Protein AF-A0AAD4YM99-F1 (afdb_monomer_lite)

Secondary structure (DSSP, 8-state):
--------------HHHHHHHH----SSTT--TTTGGG-EEEEETTEEEEE-GGGGS-TT-GGGT-GGGTTSS---PPPPPPPPHHHHHHHHHH------TT---HHHHHHHHHTT-TTT-S--HHHHHHHHHTT--GGGSPB-SSSS-B-PPPTTSPPHHHHHHHHHHHHH----TTTS--GGGGEETTTTEES---

Organism: Prunus dulcis (NCBI:txid3755)

Structure (mmCIF, N/CA/C/O backbone):
data_AF-A0AAD4YM99-F1
#
_entry.id   AF-A0AAD4YM99-F1
#
loop_
_atom_site.group_PDB
_atom_site.id
_atom_site.type_symbol
_atom_site.label_atom_id
_atom_site.label_alt_id
_atom_site.label_comp_id
_atom_site.label_asym_id
_atom_site.label_entity_id
_atom_site.label_seq_id
_atom_site.pdbx_PDB_ins_code
_atom_site.Cartn_x
_atom_site.Cartn_y
_atom_site.Cartn_z
_atom_site.occupancy
_atom_site.B_iso_or_equiv
_atom_site.auth_seq_id
_atom_site.auth_comp_id
_atom_site.auth_asym_id
_atom_site.auth_atom_id
_atom_site.pdbx_PDB_model_num
ATOM 1 N N . MET A 1 1 ? -33.176 -6.877 9.706 1.00 38.84 1 MET A N 1
ATOM 2 C CA . MET A 1 1 ? -31.858 -7.547 9.756 1.00 38.84 1 MET A CA 1
ATOM 3 C C . MET A 1 1 ? -31.542 -8.011 8.343 1.00 38.84 1 MET A C 1
ATOM 5 O O . MET A 1 1 ? -32.361 -8.726 7.786 1.00 38.84 1 MET A O 1
ATOM 9 N N . PHE A 1 2 ? -30.460 -7.535 7.725 1.00 43.62 2 PHE A N 1
ATOM 10 C CA . PHE A 1 2 ? -30.063 -7.941 6.370 1.00 43.62 2 PHE A CA 1
ATOM 11 C C . PHE A 1 2 ? -28.627 -8.468 6.387 1.00 43.62 2 PHE A C 1
ATOM 13 O O . PHE A 1 2 ? -27.818 -8.059 7.218 1.00 43.62 2 PHE A O 1
ATOM 20 N N . THR A 1 3 ? -28.327 -9.400 5.487 1.00 42.22 3 THR A N 1
ATOM 21 C CA . THR A 1 3 ? -27.012 -10.036 5.377 1.00 42.22 3 THR A CA 1
ATOM 22 C C . THR A 1 3 ? -26.187 -9.303 4.328 1.00 42.22 3 THR A C 1
ATOM 24 O O . THR A 1 3 ? -26.470 -9.405 3.137 1.00 42.22 3 THR A O 1
ATOM 27 N N . LEU A 1 4 ? -25.158 -8.573 4.761 1.00 60.72 4 LEU A N 1
ATOM 28 C CA . LEU A 1 4 ? -24.172 -7.978 3.861 1.00 60.72 4 LEU A CA 1
ATOM 29 C C . LEU A 1 4 ? -23.071 -9.003 3.568 1.00 60.72 4 LEU A C 1
ATOM 31 O O . LEU A 1 4 ? -22.422 -9.503 4.485 1.00 60.72 4 LEU A O 1
ATOM 35 N N . ARG A 1 5 ? -22.846 -9.297 2.287 1.00 54.09 5 ARG A N 1
ATOM 36 C CA . ARG A 1 5 ? -21.674 -10.037 1.808 1.00 54.09 5 ARG A CA 1
ATOM 37 C C . ARG A 1 5 ? -20.846 -9.079 0.962 1.00 54.09 5 ARG A C 1
ATOM 39 O O . ARG A 1 5 ? -2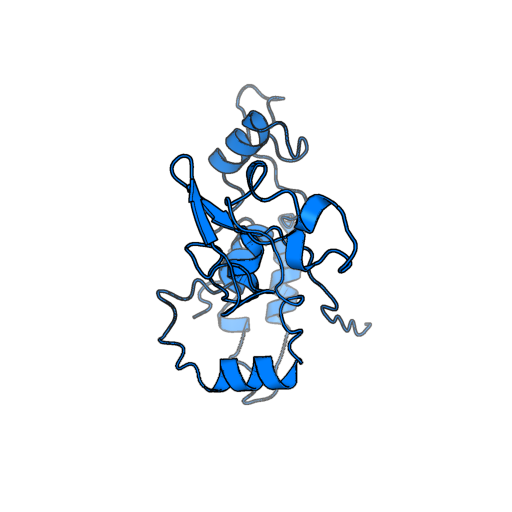1.375 -8.491 0.025 1.00 54.09 5 ARG A O 1
ATOM 46 N N . ALA A 1 6 ? -19.577 -8.905 1.309 1.00 62.91 6 ALA A N 1
ATOM 47 C CA . ALA A 1 6 ? -18.639 -8.076 0.563 1.00 62.91 6 ALA A CA 1
ATOM 48 C C . ALA A 1 6 ? -17.450 -8.932 0.120 1.00 62.91 6 ALA A C 1
ATOM 50 O O . ALA A 1 6 ? -16.965 -9.762 0.888 1.00 62.91 6 ALA A O 1
ATOM 51 N N . ALA A 1 7 ? -16.990 -8.713 -1.108 1.00 61.78 7 ALA A N 1
ATOM 52 C CA . ALA A 1 7 ? -15.787 -9.316 -1.664 1.00 61.78 7 ALA A CA 1
ATOM 53 C C . ALA A 1 7 ? -14.910 -8.209 -2.262 1.00 61.78 7 ALA A C 1
ATOM 55 O O . ALA A 1 7 ? -15.423 -7.259 -2.855 1.00 61.78 7 ALA A O 1
ATOM 56 N N . VAL A 1 8 ? -13.592 -8.320 -2.097 1.00 69.38 8 VAL A N 1
ATOM 57 C CA . VAL A 1 8 ? -12.628 -7.411 -2.728 1.00 69.38 8 VAL A CA 1
ATOM 58 C C . VAL A 1 8 ? -12.364 -7.921 -4.139 1.00 69.38 8 VAL A C 1
ATOM 60 O O . VAL A 1 8 ? -11.793 -8.993 -4.299 1.00 69.38 8 VAL A O 1
ATOM 63 N N . MET A 1 9 ? -12.795 -7.171 -5.155 1.00 62.88 9 MET A N 1
ATOM 64 C CA . MET A 1 9 ? -12.591 -7.555 -6.557 1.00 62.88 9 MET A CA 1
ATOM 65 C C . MET A 1 9 ? -11.247 -7.059 -7.108 1.00 62.88 9 MET A C 1
ATOM 67 O O . MET A 1 9 ? -10.547 -7.806 -7.780 1.00 62.88 9 MET A O 1
ATOM 71 N N . TRP A 1 10 ? -10.865 -5.812 -6.814 1.00 67.69 10 TRP A N 1
ATOM 72 C CA . TRP A 1 10 ? -9.574 -5.235 -7.202 1.00 67.69 10 TRP A CA 1
ATOM 73 C C . TRP A 1 10 ? -9.136 -4.149 -6.214 1.00 67.69 10 TRP A C 1
ATOM 75 O O . TRP A 1 10 ? -9.957 -3.549 -5.517 1.00 67.69 10 TRP A O 1
ATOM 85 N N . THR A 1 11 ? -7.832 -3.877 -6.162 1.00 72.31 11 THR A N 1
ATOM 86 C CA . THR A 1 11 ? -7.253 -2.771 -5.386 1.00 72.31 11 THR A CA 1
ATOM 87 C C . THR A 1 11 ? -6.424 -1.885 -6.314 1.00 72.31 11 THR A C 1
ATOM 89 O O . THR A 1 11 ? -5.664 -2.387 -7.138 1.00 72.31 11 THR A O 1
ATOM 92 N N . VAL A 1 12 ? -6.592 -0.564 -6.215 1.00 79.00 12 VAL A N 1
ATOM 93 C CA . VAL A 1 12 ? -5.759 0.407 -6.941 1.00 79.00 12 VAL A CA 1
ATOM 94 C C . VAL A 1 12 ? -4.682 0.878 -5.979 1.00 79.00 12 VAL A C 1
ATOM 96 O O . VAL A 1 12 ? -4.975 1.593 -5.022 1.00 79.00 12 VAL A O 1
ATOM 99 N N . ASN A 1 13 ? -3.448 0.449 -6.221 1.00 77.19 13 ASN A N 1
ATOM 100 C CA . ASN A 1 13 ? -2.303 0.762 -5.376 1.00 77.19 13 ASN A CA 1
ATOM 101 C C . ASN A 1 13 ? -1.261 1.515 -6.201 1.00 77.19 13 ASN A C 1
ATOM 103 O O . ASN A 1 13 ? -1.039 1.188 -7.367 1.00 77.19 13 ASN A O 1
ATOM 107 N N . ASP A 1 14 ? -0.593 2.491 -5.590 1.00 81.62 14 ASP A N 1
ATOM 108 C CA . ASP A 1 14 ? 0.664 2.980 -6.148 1.00 81.62 14 ASP A CA 1
ATOM 109 C C . ASP A 1 14 ? 1.765 1.910 -6.000 1.00 81.62 14 ASP A C 1
ATOM 111 O O . ASP A 1 14 ? 1.598 0.893 -5.316 1.00 81.62 14 ASP A O 1
ATOM 115 N N . PHE A 1 15 ? 2.914 2.124 -6.645 1.00 76.25 15 PHE A N 1
ATOM 116 C CA . PHE A 1 15 ? 3.991 1.132 -6.649 1.00 76.25 15 PHE A CA 1
ATOM 117 C C . PHE A 1 15 ? 4.575 0.874 -5.250 1.00 76.25 15 PHE A C 1
ATOM 119 O O . PHE A 1 15 ? 5.146 -0.180 -5.021 1.00 76.25 15 PHE A O 1
ATOM 126 N N . SER A 1 16 ? 4.429 1.785 -4.282 1.00 76.69 16 SER A N 1
ATOM 127 C CA . SER A 1 16 ? 4.914 1.548 -2.913 1.00 76.69 16 SER A CA 1
ATOM 128 C C . SER A 1 16 ? 3.905 0.756 -2.082 1.00 76.69 16 SER A C 1
ATOM 130 O O . SER A 1 16 ? 4.279 -0.206 -1.411 1.00 76.69 16 SER A O 1
ATOM 132 N N . ALA A 1 17 ? 2.624 1.112 -2.160 1.00 72.12 17 ALA A N 1
ATOM 133 C CA . ALA A 1 17 ? 1.522 0.399 -1.527 1.00 72.12 17 ALA A CA 1
ATOM 134 C C . ALA A 1 17 ? 1.396 -1.036 -2.061 1.00 72.12 17 ALA A C 1
ATOM 136 O O . ALA A 1 17 ? 1.099 -1.950 -1.291 1.00 72.12 17 ALA A O 1
ATOM 137 N N . TYR A 1 18 ? 1.714 -1.263 -3.342 1.00 75.06 18 TYR A N 1
ATOM 138 C CA . TYR A 1 18 ? 1.744 -2.601 -3.937 1.00 75.06 18 TYR A CA 1
ATOM 139 C C . TYR A 1 18 ? 2.655 -3.573 -3.173 1.00 75.06 18 TYR A C 1
ATOM 141 O O . TYR A 1 18 ? 2.293 -4.738 -3.014 1.00 75.06 18 TYR A O 1
ATOM 149 N N . ALA A 1 19 ? 3.788 -3.099 -2.637 1.00 77.38 19 ALA A N 1
ATOM 150 C CA . ALA A 1 19 ? 4.701 -3.933 -1.853 1.00 77.38 19 ALA A CA 1
ATOM 151 C C . ALA A 1 19 ? 4.040 -4.508 -0.603 1.00 77.38 19 ALA A C 1
ATOM 153 O O . ALA A 1 19 ? 4.263 -5.656 -0.232 1.00 77.38 19 ALA A O 1
ATOM 154 N N . MET A 1 20 ? 3.208 -3.695 0.049 1.00 70.06 20 MET A N 1
ATOM 155 C CA . MET A 1 20 ? 2.514 -4.097 1.265 1.00 70.06 20 MET A CA 1
ATOM 156 C C . MET A 1 20 ? 1.388 -5.090 0.992 1.00 70.06 20 MET A C 1
ATOM 158 O O . MET A 1 20 ? 1.108 -5.927 1.843 1.00 70.06 20 MET A O 1
ATOM 162 N N . VAL A 1 21 ? 0.728 -4.975 -0.163 1.00 71.38 21 VAL A N 1
ATOM 163 C CA . VAL A 1 21 ? -0.447 -5.791 -0.498 1.00 71.38 21 VAL A CA 1
ATOM 164 C C . VAL A 1 21 ? -0.046 -7.120 -1.135 1.00 71.38 21 VAL A C 1
ATOM 166 O O . VAL A 1 21 ? -0.644 -8.142 -0.822 1.00 71.38 21 VAL A O 1
ATOM 169 N N . SER A 1 22 ? 0.962 -7.122 -2.009 1.00 73.94 22 SER A N 1
ATOM 170 C CA . SER A 1 22 ? 1.404 -8.330 -2.722 1.00 73.94 22 SER A CA 1
ATOM 171 C C . SER A 1 22 ? 2.546 -9.075 -2.029 1.00 73.94 22 SER A C 1
ATOM 173 O O . SER A 1 22 ? 2.880 -10.183 -2.435 1.00 73.94 22 SER A O 1
ATOM 175 N N . GLY A 1 23 ? 3.200 -8.456 -1.039 1.00 73.19 23 GLY A N 1
ATOM 176 C CA . GLY A 1 23 ? 4.456 -8.964 -0.479 1.00 73.19 23 GLY A CA 1
ATOM 177 C C . GLY A 1 23 ? 5.638 -8.899 -1.456 1.00 73.19 23 GLY A C 1
ATOM 178 O O . GLY A 1 23 ? 6.725 -9.373 -1.134 1.00 73.19 23 GLY A O 1
ATOM 179 N N . TRP A 1 24 ? 5.454 -8.307 -2.641 1.00 79.81 24 TRP A N 1
ATOM 180 C CA . TRP A 1 24 ? 6.495 -8.157 -3.648 1.00 79.81 24 TRP A CA 1
ATOM 181 C C . TRP A 1 24 ? 7.444 -7.014 -3.279 1.00 79.81 24 TRP A C 1
ATOM 183 O O . TRP A 1 24 ? 7.005 -5.926 -2.903 1.00 79.81 24 TRP A O 1
ATOM 193 N N . SER A 1 25 ? 8.756 -7.213 -3.418 1.00 82.19 25 SER A N 1
ATOM 194 C CA . SER A 1 25 ? 9.697 -6.105 -3.231 1.00 82.19 25 SER A CA 1
ATOM 195 C C . SER A 1 25 ? 9.491 -5.072 -4.330 1.00 82.19 25 SER A C 1
ATOM 197 O O . SER A 1 25 ? 9.631 -5.378 -5.506 1.00 82.19 25 SER A O 1
ATOM 199 N N . THR A 1 26 ? 9.231 -3.820 -3.965 1.00 81.25 26 THR A N 1
ATOM 200 C CA . THR A 1 26 ? 9.124 -2.717 -4.938 1.00 81.25 26 THR A CA 1
ATOM 201 C C . THR A 1 26 ? 10.407 -1.891 -5.008 1.00 81.25 26 THR A C 1
ATOM 203 O O . THR A 1 26 ? 10.442 -0.785 -5.549 1.00 81.25 26 THR A O 1
ATOM 206 N N . LYS A 1 27 ? 11.493 -2.444 -4.456 1.00 82.88 27 LYS A N 1
ATOM 207 C CA . LYS A 1 27 ? 12.828 -1.850 -4.422 1.00 82.88 27 LYS A CA 1
ATOM 208 C C . LYS A 1 27 ? 13.873 -2.815 -4.974 1.00 82.88 27 LYS A C 1
ATOM 210 O O . LYS A 1 27 ? 13.737 -4.033 -4.865 1.00 82.88 27 LYS A O 1
ATOM 215 N N . GLY A 1 28 ? 14.958 -2.232 -5.477 1.00 87.81 28 GLY A N 1
ATOM 216 C CA . GLY A 1 28 ? 16.099 -2.963 -6.021 1.00 87.81 28 GLY A CA 1
ATOM 217 C C . GLY A 1 28 ? 15.904 -3.368 -7.479 1.00 87.81 28 GLY A C 1
ATOM 218 O O . GLY A 1 28 ? 14.925 -3.012 -8.121 1.00 87.81 28 GLY A O 1
ATOM 219 N N . TYR A 1 29 ? 16.862 -4.120 -8.007 1.00 89.44 29 TYR A N 1
ATOM 220 C CA . TYR A 1 29 ? 16.937 -4.452 -9.431 1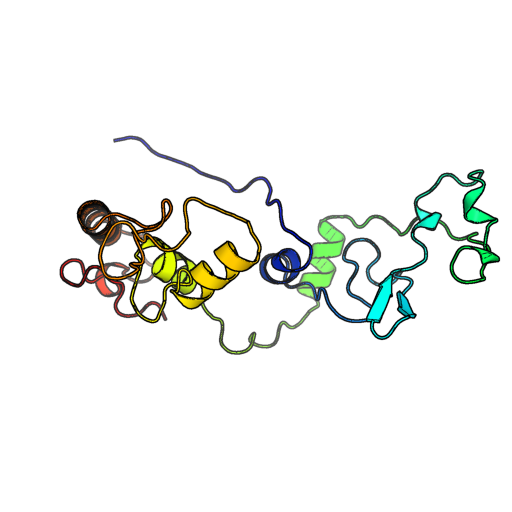.00 89.44 29 TYR A CA 1
ATOM 221 C C . TYR A 1 29 ? 15.812 -5.383 -9.920 1.00 89.44 29 TYR A C 1
ATOM 223 O O . TYR A 1 29 ? 15.526 -5.393 -11.113 1.00 89.44 29 TYR A O 1
ATOM 231 N N . MET A 1 30 ? 15.128 -6.083 -9.005 1.00 88.19 30 MET A N 1
ATOM 232 C CA . MET A 1 30 ? 14.083 -7.080 -9.294 1.00 88.19 30 MET A CA 1
ATOM 233 C C . MET A 1 30 ? 12.657 -6.627 -8.948 1.00 88.19 30 MET A C 1
ATOM 235 O O . MET A 1 30 ? 11.771 -7.444 -8.716 1.00 88.19 30 MET A O 1
ATOM 239 N N . ALA A 1 31 ? 12.409 -5.318 -8.876 1.00 87.19 31 ALA A N 1
ATOM 240 C CA . ALA A 1 31 ? 11.137 -4.830 -8.352 1.00 87.19 31 ALA A CA 1
ATOM 241 C C . ALA A 1 31 ? 9.940 -4.953 -9.301 1.00 87.19 31 ALA A C 1
ATOM 243 O O . ALA A 1 31 ? 8.807 -4.840 -8.844 1.00 87.19 31 ALA A O 1
ATOM 244 N N . CYS A 1 32 ? 10.147 -5.124 -10.609 1.00 84.50 32 CYS A N 1
ATOM 245 C CA . CYS A 1 32 ? 9.044 -5.145 -11.570 1.00 84.50 32 CYS A CA 1
ATOM 246 C C . CYS A 1 32 ? 8.222 -6.442 -11.424 1.00 84.50 32 CYS A C 1
ATOM 248 O O . CYS A 1 32 ? 8.733 -7.505 -11.773 1.00 84.50 32 CYS A O 1
ATOM 250 N N . PRO A 1 33 ? 6.951 -6.390 -10.980 1.00 78.38 33 PRO A N 1
ATOM 251 C CA . PRO A 1 33 ? 6.145 -7.597 -10.785 1.00 78.38 33 PRO A CA 1
ATOM 252 C C . PRO A 1 33 ? 5.662 -8.208 -12.105 1.00 78.38 33 PRO A C 1
ATOM 254 O O . PRO A 1 33 ? 5.273 -9.371 -12.134 1.00 78.38 33 PRO A O 1
ATOM 257 N N . VAL A 1 34 ? 5.683 -7.424 -13.188 1.00 81.88 34 VAL A N 1
ATOM 258 C CA . VAL A 1 34 ? 5.284 -7.870 -14.526 1.00 81.88 34 VAL A CA 1
ATOM 259 C C . VAL A 1 34 ? 6.441 -8.594 -15.210 1.00 81.88 34 VAL A C 1
ATOM 261 O O . VAL A 1 34 ? 6.270 -9.704 -15.696 1.00 81.88 34 VAL A O 1
ATOM 264 N N . CYS A 1 35 ? 7.631 -7.985 -15.220 1.00 85.00 35 CYS A N 1
ATOM 265 C CA . CYS A 1 35 ? 8.803 -8.577 -15.866 1.00 85.00 35 CYS A CA 1
ATOM 266 C C . CYS A 1 35 ? 9.460 -9.667 -15.008 1.00 85.00 35 CYS A C 1
ATOM 268 O O . CYS A 1 35 ? 10.067 -10.576 -15.562 1.00 85.00 35 CYS A O 1
ATOM 270 N N . LYS A 1 36 ? 9.349 -9.590 -13.675 1.00 83.38 36 LYS A N 1
ATOM 271 C CA . LYS A 1 36 ? 9.964 -10.525 -12.721 1.00 83.38 36 LYS A CA 1
ATOM 272 C C . LYS A 1 36 ? 11.456 -10.756 -13.006 1.00 83.38 36 LYS A C 1
ATOM 274 O O . LYS A 1 36 ? 12.228 -9.805 -12.989 1.00 83.38 36 LYS A O 1
ATOM 279 N N . GLU A 1 37 ? 11.848 -12.001 -13.268 1.00 84.44 37 GLU A N 1
ATOM 280 C CA . GLU A 1 37 ? 13.205 -12.431 -13.632 1.00 84.44 37 GLU A CA 1
ATOM 281 C C . GLU A 1 37 ? 13.706 -11.860 -14.966 1.00 84.44 37 GLU A C 1
ATOM 283 O O . GLU A 1 37 ? 14.909 -11.779 -15.184 1.00 84.44 37 GLU A O 1
ATOM 288 N N . ASP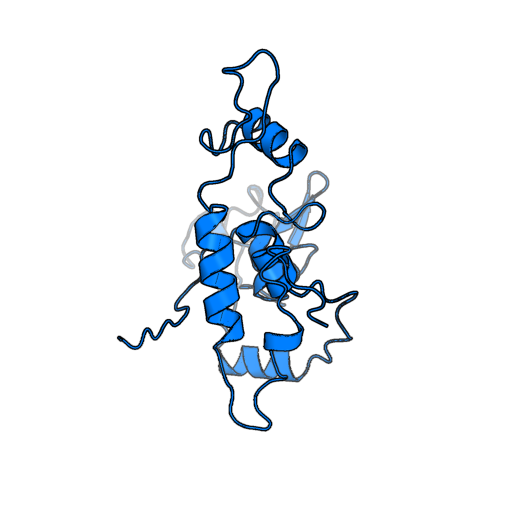 A 1 38 ? 12.796 -11.407 -15.827 1.00 86.88 38 ASP A N 1
ATOM 289 C CA . ASP A 1 38 ? 13.080 -10.833 -17.145 1.00 86.88 38 ASP A CA 1
ATOM 290 C C . ASP A 1 38 ? 13.136 -9.288 -17.110 1.00 86.88 38 ASP A C 1
ATOM 292 O O . ASP A 1 38 ? 13.027 -8.586 -18.122 1.00 86.88 38 ASP A O 1
ATOM 296 N N . VAL A 1 39 ? 13.247 -8.711 -15.910 1.00 88.56 39 VAL A N 1
ATOM 297 C CA . VAL A 1 39 ? 13.407 -7.269 -15.726 1.00 88.56 39 VAL A CA 1
ATOM 298 C C . VAL A 1 39 ? 14.760 -6.805 -16.261 1.00 88.56 39 VAL A C 1
ATOM 300 O O . VAL A 1 39 ? 15.804 -7.392 -16.002 1.00 88.56 39 VAL A O 1
ATOM 303 N N . THR A 1 40 ? 14.747 -5.698 -16.998 1.00 88.75 40 THR A N 1
ATOM 304 C CA . THR A 1 40 ? 15.968 -4.965 -17.336 1.00 88.75 40 THR A CA 1
ATOM 305 C C . THR A 1 40 ? 16.046 -3.768 -16.401 1.00 88.75 40 THR A C 1
ATOM 307 O O . THR A 1 40 ? 15.152 -2.924 -16.392 1.00 88.75 40 THR A O 1
ATOM 310 N N . SER A 1 41 ? 17.071 -3.706 -15.560 1.00 89.38 41 SER A N 1
ATOM 311 C CA . SER A 1 41 ? 17.272 -2.603 -14.622 1.00 89.38 41 SER A CA 1
ATOM 312 C C . SER A 1 41 ? 18.731 -2.168 -14.592 1.00 89.38 41 SER A C 1
ATOM 314 O O . SER A 1 41 ? 19.637 -2.952 -14.864 1.00 89.38 41 SER A O 1
ATOM 316 N N . GLY A 1 42 ? 18.955 -0.894 -14.289 1.00 88.69 42 GLY A N 1
ATOM 317 C CA . GLY A 1 42 ? 20.277 -0.277 -14.275 1.00 88.69 42 GLY A CA 1
ATOM 318 C C . GLY A 1 42 ? 20.362 0.840 -13.244 1.00 88.69 42 GLY A C 1
ATOM 319 O O . GLY A 1 42 ? 19.343 1.336 -12.759 1.00 88.69 42 GLY A O 1
ATOM 320 N N . TRP A 1 43 ? 21.581 1.237 -12.887 1.00 90.19 43 TRP A N 1
ATOM 321 C CA . TRP A 1 43 ? 21.815 2.344 -11.963 1.00 90.19 43 TRP A CA 1
ATOM 322 C C . TRP A 1 43 ? 22.039 3.648 -12.728 1.00 90.19 43 TRP A C 1
ATOM 324 O O . TRP A 1 43 ? 23.047 3.804 -13.414 1.00 90.19 43 TRP A O 1
ATOM 334 N N . HIS A 1 44 ? 21.126 4.606 -12.578 1.00 86.50 44 HIS A N 1
ATOM 335 C CA . HIS A 1 44 ? 21.188 5.902 -13.255 1.00 86.50 44 HIS A CA 1
ATOM 336 C C . HIS A 1 44 ? 20.822 7.028 -12.286 1.00 86.50 44 HIS A C 1
ATOM 338 O O . HIS A 1 44 ? 19.880 6.909 -11.506 1.00 86.50 44 HIS A O 1
ATOM 344 N N . ALA A 1 45 ? 21.576 8.132 -12.319 1.00 89.31 45 ALA A N 1
ATOM 345 C CA . ALA A 1 45 ? 21.336 9.323 -11.491 1.00 89.31 45 ALA A CA 1
ATOM 346 C C . ALA A 1 45 ? 21.109 9.023 -9.986 1.00 89.31 45 ALA A C 1
ATOM 348 O O . ALA A 1 45 ? 20.262 9.633 -9.331 1.00 89.31 45 ALA A O 1
ATOM 349 N N . GLY A 1 46 ? 21.852 8.056 -9.434 1.00 89.69 46 GLY A N 1
ATOM 350 C CA . GLY A 1 46 ? 21.764 7.677 -8.019 1.00 89.69 46 GLY A CA 1
ATOM 351 C C . GLY A 1 46 ? 20.542 6.827 -7.655 1.00 89.69 46 GLY A C 1
ATOM 352 O O . GLY A 1 46 ? 20.209 6.719 -6.474 1.00 89.69 46 GLY A O 1
ATOM 353 N N . LYS A 1 47 ? 19.845 6.256 -8.642 1.00 88.81 47 LYS A N 1
ATOM 354 C CA . LYS A 1 47 ? 18.659 5.419 -8.442 1.00 88.81 47 LYS A CA 1
ATOM 355 C C . LYS A 1 47 ? 18.705 4.185 -9.339 1.00 88.81 47 LYS A C 1
ATOM 357 O O . LYS A 1 47 ? 19.323 4.190 -10.398 1.00 88.81 47 LYS A O 1
ATOM 362 N N . VAL A 1 48 ? 18.005 3.135 -8.916 1.00 89.50 48 VAL A N 1
ATOM 363 C CA . VAL A 1 48 ? 17.692 2.002 -9.792 1.00 89.50 48 VAL A CA 1
ATOM 364 C C . VAL A 1 48 ? 16.564 2.425 -10.728 1.00 89.50 48 VAL A C 1
ATOM 366 O O . VAL A 1 48 ? 15.498 2.836 -10.267 1.00 89.50 48 VAL A O 1
ATOM 369 N N . CYS A 1 49 ? 16.806 2.311 -12.027 1.00 87.31 49 CYS A N 1
ATOM 370 C CA . CYS A 1 49 ? 15.838 2.556 -13.086 1.00 87.31 49 CYS A CA 1
ATOM 371 C C . CYS A 1 49 ? 15.511 1.238 -13.788 1.00 87.31 49 CYS A C 1
ATOM 373 O O . CYS A 1 49 ? 16.394 0.405 -13.988 1.00 87.31 49 CYS A O 1
ATOM 375 N N . TYR A 1 50 ? 14.250 1.059 -14.176 1.00 86.62 50 TYR A N 1
ATOM 376 C CA . TYR A 1 50 ? 13.810 -0.084 -14.975 1.00 86.62 50 TYR A CA 1
ATOM 377 C C . TYR A 1 50 ? 13.778 0.343 -16.437 1.00 86.62 50 TYR A C 1
ATOM 379 O O . TYR A 1 50 ? 13.068 1.278 -16.807 1.00 86.62 50 TYR A O 1
ATOM 387 N N . LEU A 1 51 ? 14.598 -0.320 -17.237 1.00 85.12 51 LEU A N 1
ATOM 388 C CA . LEU A 1 51 ? 14.805 -0.063 -18.655 1.00 85.12 51 LEU A CA 1
ATOM 389 C C . LEU A 1 51 ? 14.152 -1.188 -19.471 1.00 85.12 51 LEU A C 1
ATOM 391 O O . LEU A 1 51 ? 13.504 -2.079 -18.918 1.00 85.12 51 LEU A O 1
ATOM 395 N N . GLY A 1 52 ? 14.259 -1.138 -20.797 1.00 84.56 52 GLY A N 1
ATOM 396 C CA . GLY A 1 52 ? 13.682 -2.174 -21.662 1.00 84.56 52 GLY A CA 1
ATOM 397 C C . GLY A 1 52 ? 12.151 -2.142 -21.761 1.00 84.56 52 GLY A C 1
ATOM 398 O O . GLY A 1 52 ? 11.531 -3.127 -22.155 1.00 84.56 52 GLY A O 1
ATOM 399 N N . HIS A 1 53 ? 11.504 -1.016 -21.434 1.00 86.50 53 HIS A N 1
ATOM 400 C CA . HIS A 1 53 ? 10.058 -0.855 -21.650 1.00 86.50 53 HIS A CA 1
ATOM 401 C C . HIS A 1 53 ? 9.679 -0.924 -23.144 1.00 86.50 53 HIS A C 1
ATOM 403 O O . HIS A 1 53 ? 8.545 -1.262 -23.479 1.00 86.50 53 HIS A O 1
ATOM 409 N N . GLN A 1 54 ? 10.635 -0.682 -24.049 1.00 89.25 54 GLN A N 1
ATOM 410 C CA . GLN A 1 54 ? 10.451 -0.820 -25.497 1.00 89.25 54 GLN A CA 1
ATOM 411 C C . GLN A 1 54 ? 10.025 -2.239 -25.903 1.00 89.25 54 GLN A C 1
ATOM 413 O O . GLN A 1 54 ? 9.362 -2.412 -26.923 1.00 89.25 54 GLN A O 1
ATOM 418 N N . ARG A 1 55 ? 10.306 -3.256 -25.076 1.00 89.19 55 ARG A N 1
ATOM 419 C CA . ARG A 1 55 ? 9.864 -4.643 -25.300 1.00 89.19 55 ARG A CA 1
ATOM 420 C C . ARG A 1 55 ? 8.347 -4.798 -25.389 1.00 89.19 55 ARG A C 1
ATOM 422 O O . ARG A 1 55 ? 7.869 -5.788 -25.937 1.00 89.19 55 ARG A O 1
ATOM 429 N N . TRP A 1 56 ? 7.587 -3.845 -24.853 1.00 88.25 56 TRP A N 1
ATOM 430 C CA . TRP A 1 56 ? 6.125 -3.856 -24.894 1.00 88.25 56 TRP A CA 1
ATOM 431 C C . TRP A 1 56 ? 5.545 -3.301 -26.199 1.00 88.25 56 TRP A C 1
ATOM 433 O O . TRP A 1 56 ? 4.370 -3.558 -26.481 1.00 88.25 56 TRP A O 1
ATOM 443 N N . LEU A 1 57 ? 6.354 -2.588 -26.989 1.00 90.31 57 LEU A N 1
ATOM 444 C CA . LEU A 1 57 ? 5.965 -1.985 -28.264 1.00 90.31 57 LEU A CA 1
ATOM 445 C C . LEU A 1 57 ? 5.874 -3.042 -29.381 1.00 90.31 57 LEU A C 1
ATOM 447 O O . LEU A 1 57 ? 6.521 -4.088 -29.271 1.00 90.31 57 LEU A O 1
ATOM 451 N N . PRO A 1 58 ? 5.122 -2.790 -30.468 1.00 90.31 58 PRO A N 1
ATOM 452 C CA . PRO A 1 58 ? 5.167 -3.608 -31.682 1.00 90.31 58 PRO A CA 1
ATOM 453 C C . PRO A 1 58 ? 6.591 -3.789 -32.222 1.00 90.31 58 PRO A C 1
ATOM 455 O O . PRO A 1 58 ? 7.483 -2.999 -31.913 1.00 90.31 58 PRO A O 1
ATOM 458 N N . TRP A 1 59 ? 6.814 -4.843 -33.007 1.00 88.69 59 TRP A N 1
ATOM 459 C CA . TRP A 1 59 ? 8.146 -5.188 -33.516 1.00 88.69 59 TRP A CA 1
ATOM 460 C C . TRP A 1 59 ? 8.713 -4.139 -34.480 1.00 88.69 59 TRP A C 1
ATOM 462 O O . TRP A 1 59 ? 9.903 -3.854 -34.459 1.00 88.69 59 TRP A O 1
ATOM 472 N N . ASP A 1 60 ? 7.845 -3.540 -35.284 1.00 89.69 60 ASP A N 1
ATOM 473 C CA . ASP A 1 60 ? 8.129 -2.507 -36.279 1.00 89.69 60 ASP A CA 1
ATOM 474 C C . ASP A 1 60 ? 8.143 -1.082 -35.698 1.00 89.69 60 ASP A C 1
ATOM 476 O O . ASP A 1 60 ? 8.251 -0.102 -36.434 1.00 89.69 60 ASP A O 1
ATOM 480 N N . HIS A 1 61 ? 8.037 -0.940 -34.375 1.00 92.44 61 HIS A N 1
ATOM 481 C CA . HIS A 1 61 ? 7.990 0.367 -33.740 1.00 92.44 61 HIS A CA 1
ATOM 482 C C . HIS A 1 61 ? 9.368 1.045 -33.749 1.00 92.44 61 HIS A C 1
ATOM 484 O O . HIS A 1 61 ? 10.314 0.538 -33.149 1.00 92.44 61 HIS A O 1
ATOM 490 N N . GLU A 1 62 ? 9.456 2.251 -34.323 1.00 91.44 62 GLU A N 1
ATOM 491 C CA . GLU A 1 62 ? 10.703 3.019 -34.514 1.00 91.44 62 GLU A CA 1
ATOM 492 C C . GLU A 1 62 ? 11.564 3.113 -33.243 1.00 91.44 62 GLU A C 1
ATOM 494 O O . GLU A 1 62 ? 12.782 2.976 -33.284 1.00 91.44 62 GLU A O 1
ATOM 499 N N . TRP A 1 63 ? 10.934 3.297 -32.079 1.00 90.31 63 TRP A N 1
ATOM 500 C CA 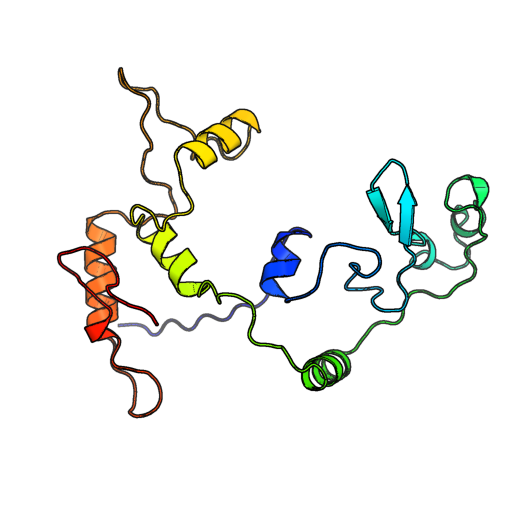. TRP A 1 63 ? 11.650 3.414 -30.804 1.00 90.31 63 TRP A CA 1
ATOM 501 C C . TRP A 1 63 ? 12.450 2.173 -30.402 1.00 90.31 63 TRP A C 1
ATOM 503 O O . TRP A 1 63 ? 13.334 2.316 -29.564 1.00 90.31 63 TRP A O 1
ATOM 513 N N . ARG A 1 64 ? 12.192 0.985 -30.967 1.00 89.50 64 ARG A N 1
ATOM 514 C CA . ARG A 1 64 ? 13.029 -0.206 -30.726 1.00 89.50 64 ARG A CA 1
ATOM 515 C C . ARG A 1 64 ? 14.432 -0.076 -31.329 1.00 89.50 64 ARG A C 1
ATOM 517 O O . ARG A 1 64 ? 15.368 -0.680 -30.812 1.00 89.50 64 ARG A O 1
ATOM 524 N N . GLU A 1 65 ? 14.582 0.744 -32.368 1.00 87.31 65 GLU A N 1
ATOM 525 C CA . GLU A 1 65 ? 15.854 0.989 -33.064 1.00 87.31 65 GLU A CA 1
ATOM 526 C C . GLU A 1 65 ? 16.616 2.205 -32.507 1.00 87.31 65 GLU A C 1
ATOM 528 O O . GLU A 1 65 ? 17.771 2.428 -32.857 1.00 87.31 65 GLU A O 1
ATOM 533 N N . LYS A 1 66 ? 16.003 2.988 -31.609 1.00 87.44 66 LYS A N 1
ATOM 534 C CA . LYS A 1 66 ? 16.586 4.210 -31.025 1.00 87.44 66 LYS A CA 1
ATOM 535 C C . LYS A 1 66 ? 17.506 3.938 -29.831 1.00 87.44 66 LYS A C 1
ATOM 537 O O . LYS A 1 66 ? 17.410 4.609 -28.810 1.00 87.44 66 LYS A O 1
ATOM 542 N N . ASP A 1 67 ? 18.402 2.969 -29.947 1.00 82.12 67 ASP A N 1
ATOM 543 C CA . ASP A 1 67 ? 19.340 2.538 -28.896 1.00 82.12 67 ASP A CA 1
ATOM 544 C C . ASP A 1 67 ? 20.006 3.702 -28.123 1.00 82.12 67 ASP A C 1
ATOM 546 O O . ASP A 1 67 ? 19.978 3.736 -26.890 1.00 82.12 67 ASP A O 1
ATOM 550 N N . LYS A 1 68 ? 20.520 4.707 -28.841 1.00 85.94 68 LYS A N 1
ATOM 551 C CA . LYS A 1 68 ? 21.211 5.887 -28.290 1.00 85.94 68 LYS A CA 1
ATOM 552 C C . LYS A 1 68 ? 20.337 6.786 -27.414 1.00 85.94 68 LYS A C 1
ATOM 554 O O . LYS A 1 68 ? 20.879 7.501 -26.576 1.00 85.94 68 LYS A O 1
ATOM 559 N N . GLU A 1 69 ? 19.021 6.791 -27.621 1.00 85.31 69 GLU A N 1
ATOM 560 C CA . GLU A 1 69 ? 18.077 7.573 -26.807 1.00 85.31 69 GLU A CA 1
ATOM 561 C C . GLU A 1 69 ? 17.691 6.844 -25.507 1.00 85.31 69 GLU A C 1
ATOM 563 O O . GLU A 1 69 ? 17.115 7.456 -24.606 1.00 85.31 69 GLU A O 1
ATOM 568 N N . PHE A 1 70 ? 18.019 5.552 -25.393 1.00 84.56 70 PHE A N 1
ATOM 569 C CA . PHE A 1 70 ? 17.661 4.707 -24.257 1.00 84.56 70 PHE A CA 1
ATOM 570 C C . PHE A 1 70 ? 18.906 4.115 -23.581 1.00 84.56 70 PHE A C 1
ATOM 572 O O . PHE A 1 70 ? 19.718 4.855 -23.027 1.00 84.56 70 PHE A O 1
ATOM 579 N N . ASP A 1 71 ? 19.038 2.789 -23.546 1.00 79.50 71 ASP A N 1
ATOM 580 C CA . ASP A 1 71 ? 20.077 2.084 -22.786 1.00 79.50 71 ASP A CA 1
ATOM 581 C C . ASP A 1 71 ? 21.307 1.700 -23.626 1.00 79.50 71 ASP A C 1
ATOM 583 O O . ASP A 1 71 ? 22.186 0.981 -23.148 1.00 79.50 71 ASP A O 1
ATOM 587 N N . GLY A 1 72 ? 21.390 2.204 -24.861 1.00 82.81 72 GLY A N 1
ATOM 588 C CA . GLY A 1 72 ? 22.491 1.946 -25.783 1.00 82.81 72 GLY A CA 1
ATOM 589 C C . GLY A 1 72 ? 22.410 0.599 -26.500 1.00 82.81 72 GLY A C 1
ATOM 590 O O . GLY A 1 72 ? 23.344 0.270 -27.227 1.00 82.81 72 GLY A O 1
ATOM 591 N N . ASN A 1 73 ? 21.328 -0.169 -26.326 1.00 82.44 73 ASN A N 1
ATOM 592 C CA . ASN A 1 73 ? 21.119 -1.432 -27.029 1.00 82.44 73 ASN A CA 1
ATOM 593 C C . ASN A 1 73 ? 19.884 -1.368 -27.936 1.00 82.44 73 ASN A C 1
ATOM 595 O O . ASN A 1 73 ? 18.830 -0.863 -27.556 1.00 82.44 73 ASN A O 1
ATOM 599 N N . THR A 1 74 ? 19.988 -1.933 -29.140 1.00 83.12 74 THR A N 1
ATOM 600 C CA . THR A 1 74 ? 18.823 -2.141 -30.011 1.00 83.12 74 THR A CA 1
ATOM 601 C C . THR A 1 74 ? 17.896 -3.193 -29.396 1.00 83.12 74 THR A C 1
ATOM 603 O O . THR A 1 74 ? 18.320 -4.322 -29.123 1.00 83.12 74 THR A O 1
ATOM 606 N N . GLU A 1 75 ? 16.615 -2.866 -29.209 1.00 87.56 75 GLU A N 1
ATOM 607 C CA . GLU A 1 75 ? 15.677 -3.738 -28.494 1.00 87.56 75 GLU A CA 1
ATOM 608 C C . GLU A 1 75 ? 15.010 -4.767 -29.419 1.00 87.56 75 GLU A C 1
ATOM 610 O O . GLU A 1 75 ? 13.913 -4.569 -29.954 1.00 87.56 75 GLU A O 1
ATOM 615 N N . ARG A 1 76 ? 15.673 -5.918 -29.562 1.00 88.06 76 ARG A N 1
ATOM 616 C CA . ARG A 1 76 ? 15.201 -7.065 -30.360 1.00 88.06 76 ARG A CA 1
ATOM 617 C C . ARG A 1 76 ? 14.561 -8.177 -29.532 1.00 88.06 76 ARG A C 1
ATOM 619 O O . ARG A 1 76 ? 14.240 -9.235 -30.069 1.00 88.06 76 ARG A O 1
ATOM 626 N N . ARG A 1 77 ? 14.389 -8.003 -28.221 1.00 89.38 77 ARG A N 1
ATOM 627 C CA . ARG A 1 77 ? 13.770 -9.040 -27.389 1.00 89.38 77 ARG A CA 1
ATOM 628 C C . ARG A 1 77 ? 12.253 -9.006 -27.532 1.00 89.38 77 ARG A C 1
ATOM 630 O O . ARG A 1 77 ? 11.633 -7.971 -27.810 1.00 89.38 77 ARG A O 1
ATOM 637 N N . LEU A 1 78 ? 11.650 -10.168 -27.303 1.00 88.38 78 LEU A N 1
ATOM 638 C CA . LEU A 1 78 ? 10.203 -10.307 -27.196 1.00 88.38 78 LEU A CA 1
ATOM 639 C C . LEU A 1 78 ? 9.687 -9.579 -25.951 1.00 88.38 78 LEU A C 1
ATOM 641 O O . LEU A 1 78 ? 10.435 -9.317 -25.001 1.00 88.38 78 LEU A O 1
ATOM 645 N N . ARG A 1 79 ? 8.386 -9.281 -25.952 1.00 88.81 79 ARG A N 1
ATOM 646 C CA . ARG A 1 79 ? 7.672 -8.831 -24.755 1.00 88.81 79 ARG A CA 1
ATOM 647 C C . ARG A 1 79 ? 7.934 -9.814 -23.600 1.00 88.81 79 ARG A C 1
ATOM 649 O O . ARG A 1 79 ? 7.960 -11.018 -23.863 1.00 88.81 79 ARG A O 1
ATOM 656 N N . PRO A 1 80 ? 8.134 -9.331 -22.357 1.00 87.31 80 PRO A N 1
ATOM 657 C CA . PRO A 1 80 ? 8.219 -10.206 -21.194 1.00 87.31 80 PRO A CA 1
ATOM 658 C C . PRO A 1 80 ? 7.043 -11.178 -21.153 1.00 87.31 80 PRO A C 1
ATOM 660 O O . PRO A 1 80 ? 5.911 -10.813 -21.479 1.00 87.31 80 PRO A O 1
ATOM 663 N N . ARG A 1 81 ? 7.321 -12.421 -20.769 1.00 85.94 81 ARG A N 1
ATOM 664 C CA . ARG A 1 81 ? 6.308 -13.471 -20.689 1.00 85.94 81 ARG A CA 1
ATOM 665 C C . ARG A 1 81 ? 5.203 -13.082 -19.701 1.00 85.94 81 ARG A C 1
ATOM 667 O O . ARG A 1 81 ? 5.486 -12.688 -18.572 1.00 85.94 81 ARG A O 1
ATOM 674 N N . GLU A 1 82 ? 3.951 -13.261 -20.112 1.00 85.31 82 GLU A N 1
ATOM 675 C CA . GLU A 1 82 ? 2.804 -13.174 -19.209 1.00 85.31 82 GLU A CA 1
ATOM 676 C C . GLU A 1 82 ? 2.695 -14.456 -18.376 1.00 85.31 82 GLU A C 1
ATOM 678 O O . GLU A 1 82 ? 2.823 -15.567 -18.895 1.00 85.31 82 GLU A O 1
ATOM 683 N N . TRP A 1 83 ? 2.483 -14.291 -17.072 1.00 82.56 83 TRP A N 1
ATOM 684 C CA . TRP A 1 83 ? 2.392 -15.390 -16.115 1.00 82.56 83 TRP A CA 1
ATOM 685 C C . TRP A 1 83 ? 0.933 -15.709 -15.821 1.00 82.56 83 TRP A C 1
ATOM 687 O O . TRP A 1 83 ? 0.143 -14.800 -15.553 1.00 82.56 83 TRP A O 1
ATOM 697 N N . SER A 1 84 ? 0.585 -16.993 -15.817 1.00 87.81 84 SER A N 1
ATOM 698 C CA . SER A 1 84 ? -0.733 -17.419 -15.348 1.00 87.81 84 SER A CA 1
ATOM 699 C C . SER A 1 84 ? -0.837 -17.327 -13.821 1.00 87.81 84 SER A C 1
ATOM 701 O O . SER A 1 84 ? 0.166 -17.356 -13.103 1.00 87.81 84 SER A O 1
ATOM 703 N N . GLY A 1 85 ? -2.069 -17.231 -13.310 1.00 80.19 85 GLY A N 1
ATOM 704 C CA . GLY A 1 85 ? -2.321 -17.240 -11.866 1.00 80.19 85 GLY A CA 1
ATOM 705 C C . GLY A 1 85 ? -1.787 -18.503 -11.183 1.00 80.19 85 GLY A C 1
ATOM 706 O O . GLY A 1 85 ? -1.211 -18.407 -10.101 1.00 80.19 85 GLY A O 1
ATOM 707 N N . ASP A 1 86 ? -1.901 -19.655 -11.847 1.00 86.94 86 ASP A N 1
ATOM 708 C CA . ASP A 1 86 ? -1.451 -20.949 -11.325 1.00 86.94 86 ASP A CA 1
ATOM 709 C C . ASP A 1 86 ? 0.075 -21.014 -11.191 1.00 86.94 86 ASP A C 1
ATOM 711 O O . ASP A 1 86 ? 0.591 -21.455 -10.167 1.00 86.94 86 ASP A O 1
ATOM 715 N N . GLU A 1 87 ? 0.816 -20.494 -12.173 1.00 86.81 87 GLU A N 1
ATOM 716 C CA . GLU A 1 87 ? 2.284 -20.441 -12.112 1.00 86.81 87 GLU A CA 1
ATOM 717 C C . GLU A 1 87 ? 2.784 -19.480 -11.033 1.00 86.81 87 GLU A C 1
ATOM 719 O O . GLU A 1 87 ? 3.773 -19.753 -10.351 1.00 86.81 87 GLU A O 1
ATOM 724 N N . ILE A 1 88 ? 2.097 -18.346 -10.854 1.00 82.81 88 ILE A N 1
ATOM 725 C CA . ILE A 1 88 ? 2.395 -17.414 -9.760 1.00 82.81 88 ILE A CA 1
ATOM 726 C C . ILE A 1 88 ? 2.164 -18.108 -8.416 1.00 82.81 88 ILE A C 1
ATOM 728 O O . ILE A 1 88 ? 3.000 -17.994 -7.519 1.00 82.81 88 ILE A O 1
ATOM 732 N N . LEU A 1 89 ? 1.054 -18.834 -8.279 1.00 81.25 89 LEU A N 1
ATOM 733 C CA . LEU A 1 89 ? 0.725 -19.566 -7.063 1.00 81.25 89 LEU A CA 1
ATOM 734 C C . LEU A 1 89 ? 1.751 -20.667 -6.771 1.00 81.25 89 LEU A C 1
ATOM 736 O O . LEU A 1 89 ? 2.184 -20.810 -5.630 1.00 81.25 89 LEU A O 1
ATOM 740 N N . GLU A 1 90 ? 2.196 -21.400 -7.791 1.00 88.00 90 GLU A N 1
ATOM 741 C CA . GLU A 1 90 ? 3.241 -22.412 -7.644 1.00 88.00 90 GLU A CA 1
ATOM 742 C C . GLU A 1 90 ? 4.567 -21.798 -7.173 1.00 88.00 90 GLU A C 1
ATOM 744 O O . GLU A 1 90 ? 5.195 -22.328 -6.255 1.00 88.00 90 GLU A O 1
ATOM 749 N N . GLN A 1 91 ? 4.974 -20.657 -7.741 1.00 82.62 91 GLN A N 1
ATOM 750 C CA . GLN A 1 91 ? 6.154 -19.928 -7.267 1.00 82.62 91 GLN A CA 1
ATOM 751 C C . GLN A 1 91 ? 6.015 -19.523 -5.797 1.00 82.62 91 GLN A C 1
ATOM 753 O O . GLN A 1 91 ? 6.939 -19.750 -5.020 1.00 82.62 91 GLN A O 1
ATOM 758 N N . LEU A 1 92 ? 4.868 -18.959 -5.407 1.00 78.19 92 LEU A N 1
ATOM 759 C CA . LEU A 1 92 ? 4.611 -18.546 -4.024 1.00 78.19 92 LEU A CA 1
ATOM 760 C C . LEU A 1 92 ? 4.656 -19.734 -3.057 1.00 78.19 92 LEU A C 1
ATOM 762 O O . LEU A 1 92 ? 5.236 -19.612 -1.985 1.00 78.19 92 LEU A O 1
ATOM 766 N N . ASN A 1 93 ? 4.116 -20.890 -3.449 1.00 81.81 93 ASN A N 1
ATOM 767 C CA . ASN A 1 93 ? 4.125 -22.102 -2.626 1.00 81.81 93 ASN A CA 1
ATOM 768 C C . ASN A 1 93 ? 5.529 -22.695 -2.425 1.00 81.81 93 ASN A C 1
ATOM 770 O O . ASN A 1 93 ? 5.742 -23.450 -1.480 1.00 81.81 93 ASN A O 1
ATOM 774 N N . ARG A 1 94 ? 6.486 -22.375 -3.306 1.00 83.44 94 ARG A N 1
ATOM 775 C CA . ARG A 1 94 ? 7.895 -22.786 -3.176 1.00 83.44 94 ARG A CA 1
ATOM 776 C C . ARG A 1 94 ? 8.709 -21.852 -2.281 1.00 83.44 94 ARG A C 1
ATOM 778 O O . ARG A 1 94 ? 9.833 -22.199 -1.921 1.00 83.44 94 ARG A O 1
ATOM 785 N N . LEU A 1 95 ? 8.186 -20.669 -1.959 1.00 77.44 95 LEU A N 1
ATOM 786 C CA . LEU A 1 95 ? 8.860 -19.725 -1.079 1.00 77.44 95 LEU A CA 1
ATOM 787 C C . LEU A 1 95 ? 8.567 -20.087 0.374 1.00 77.44 95 LEU A C 1
ATOM 789 O O . LEU A 1 95 ? 7.420 -20.070 0.815 1.00 77.44 95 LEU A O 1
ATOM 793 N N . ASP A 1 96 ? 9.625 -20.357 1.133 1.00 72.62 96 ASP A N 1
ATOM 794 C CA . ASP A 1 96 ? 9.525 -20.402 2.584 1.00 72.62 96 ASP A CA 1
ATOM 795 C C . ASP A 1 96 ? 9.530 -18.961 3.097 1.00 72.62 96 ASP A C 1
ATOM 797 O O . ASP A 1 96 ? 10.571 -18.297 3.200 1.00 72.62 96 ASP A O 1
ATOM 801 N N . PHE A 1 97 ? 8.334 -18.423 3.324 1.00 66.00 97 PHE A N 1
ATOM 802 C CA . PHE A 1 97 ? 8.191 -17.120 3.946 1.00 66.00 97 PHE A CA 1
ATOM 803 C C . PHE A 1 97 ? 8.647 -17.241 5.399 1.00 66.00 97 PHE A C 1
ATOM 805 O O . PHE A 1 97 ? 7.862 -17.588 6.283 1.00 66.00 97 PHE A O 1
ATOM 812 N N . ALA A 1 98 ? 9.919 -16.916 5.655 1.00 59.56 98 ALA A N 1
ATOM 813 C CA . ALA A 1 98 ? 10.409 -16.689 7.009 1.00 59.56 98 ALA A CA 1
ATOM 814 C C . ALA A 1 98 ? 9.413 -15.779 7.751 1.00 59.56 98 ALA A C 1
ATOM 816 O O . ALA A 1 98 ? 8.836 -14.887 7.117 1.00 59.56 98 ALA A O 1
ATOM 817 N N . PRO A 1 99 ? 9.196 -15.965 9.068 1.00 59.47 99 PRO A N 1
ATOM 818 C CA . PRO A 1 99 ? 8.229 -15.171 9.810 1.00 59.47 99 PRO A CA 1
ATOM 819 C C . PRO A 1 99 ? 8.533 -13.694 9.579 1.00 59.47 99 PRO A C 1
ATOM 821 O O . PRO A 1 99 ? 9.561 -13.180 10.028 1.00 59.47 99 PRO A O 1
ATOM 824 N N . PHE A 1 100 ? 7.659 -13.036 8.812 1.00 56.03 100 PHE A N 1
ATOM 825 C CA . PHE A 1 100 ? 7.800 -11.633 8.461 1.00 56.03 100 PHE A CA 1
ATOM 826 C C . PHE A 1 100 ? 8.074 -10.861 9.754 1.00 56.03 100 PHE A C 1
ATOM 828 O O . PHE A 1 100 ? 7.307 -10.966 10.716 1.00 56.03 100 PHE A O 1
ATOM 835 N N . GLY A 1 101 ? 9.201 -10.142 9.811 1.00 59.06 101 GLY A N 1
ATOM 836 C CA . GLY A 1 101 ? 9.622 -9.444 11.026 1.00 59.06 101 GLY A CA 1
ATOM 837 C C . GLY A 1 101 ? 8.470 -8.619 11.600 1.00 59.06 101 GLY A C 1
ATOM 838 O O . GLY A 1 101 ? 7.782 -7.964 10.827 1.00 59.06 101 GLY A O 1
ATOM 839 N N . LYS A 1 102 ? 8.242 -8.697 12.927 1.00 51.28 102 LYS A N 1
ATOM 840 C CA . LYS A 1 102 ? 7.060 -8.176 13.656 1.00 51.28 102 LYS A CA 1
ATOM 841 C C . LYS A 1 102 ? 5.885 -7.906 12.715 1.00 51.28 102 LYS A C 1
ATOM 843 O O . LYS A 1 102 ? 5.699 -6.755 12.314 1.00 51.28 102 LYS A O 1
ATOM 848 N N . THR A 1 103 ? 5.110 -8.937 12.386 1.00 51.28 103 THR A N 1
ATOM 849 C CA . THR A 1 103 ? 3.792 -8.803 11.758 1.00 51.28 103 THR A CA 1
ATOM 850 C C . THR A 1 103 ? 3.014 -7.699 12.473 1.00 51.28 103 THR A C 1
ATOM 852 O O . THR A 1 103 ? 2.393 -7.889 13.517 1.00 51.28 103 THR A O 1
ATOM 855 N N . LYS A 1 104 ? 3.071 -6.474 11.941 1.00 56.19 104 LYS A N 1
ATOM 856 C CA . LYS A 1 104 ? 2.161 -5.418 12.359 1.00 56.19 104 LYS A CA 1
ATOM 857 C C . LYS A 1 104 ? 0.853 -5.827 11.738 1.00 56.19 104 LYS A C 1
ATOM 859 O O . LYS A 1 104 ? 0.622 -5.545 10.568 1.00 56.19 104 LYS A O 1
ATOM 864 N N . ASN A 1 105 ? 0.068 -6.567 12.514 1.00 70.44 105 ASN A N 1
ATOM 865 C CA . ASN A 1 105 ? -1.236 -7.052 12.119 1.00 70.44 105 ASN A CA 1
ATOM 866 C C . ASN A 1 105 ? -1.975 -5.906 11.403 1.00 70.44 105 ASN A C 1
ATOM 868 O O . ASN A 1 105 ? -2.225 -4.847 11.994 1.00 70.44 105 ASN A O 1
ATOM 872 N N . VAL A 1 106 ? -2.212 -6.076 10.097 1.00 72.31 106 VAL A N 1
ATOM 873 C CA . VAL A 1 106 ? -2.811 -5.045 9.236 1.00 72.31 106 VAL A CA 1
ATOM 874 C C . VAL A 1 106 ? -4.150 -4.616 9.827 1.00 72.31 106 VAL A C 1
ATOM 876 O O . VAL A 1 106 ? -4.451 -3.422 9.870 1.00 72.31 106 VAL A O 1
ATOM 879 N N . PHE A 1 107 ? -4.879 -5.571 10.411 1.00 75.31 107 PHE A N 1
ATOM 880 C CA . PHE A 1 107 ? -6.091 -5.327 11.178 1.00 75.31 107 PHE A CA 1
ATOM 881 C C . PHE A 1 107 ? -5.859 -4.341 12.330 1.00 75.31 107 PHE A C 1
ATOM 883 O O . PHE A 1 107 ? -6.572 -3.349 12.426 1.00 75.31 107 PHE A O 1
ATOM 890 N N . ASN A 1 108 ? -4.817 -4.526 13.148 1.00 76.56 108 ASN A N 1
ATOM 891 C CA . ASN A 1 108 ? -4.506 -3.623 14.266 1.00 76.56 108 ASN A CA 1
ATOM 892 C C . ASN A 1 108 ? -4.194 -2.198 13.799 1.00 76.56 108 ASN A C 1
ATOM 894 O O . ASN A 1 108 ? -4.570 -1.230 14.464 1.00 76.56 108 ASN A O 1
ATOM 898 N N . THR A 1 109 ? -3.528 -2.058 12.652 1.00 81.94 109 THR A N 1
ATOM 899 C CA . THR A 1 109 ? -3.238 -0.741 12.065 1.00 81.94 109 THR A CA 1
ATOM 900 C C . THR A 1 109 ? -4.510 -0.071 11.546 1.00 81.94 109 THR A C 1
ATOM 902 O O . THR A 1 109 ? -4.731 1.118 11.798 1.00 81.94 109 THR A O 1
ATOM 905 N N . LEU A 1 110 ? -5.362 -0.832 10.855 1.00 82.81 110 LEU A N 1
ATOM 906 C CA . LEU A 1 110 ? -6.622 -0.345 10.303 1.00 82.81 110 LEU A CA 1
ATOM 907 C C . LEU A 1 110 ? -7.589 0.059 11.422 1.00 82.81 110 LEU A C 1
ATOM 909 O O . LEU A 1 110 ? -8.052 1.196 11.457 1.00 82.81 110 LEU A O 1
ATOM 913 N N . VAL A 1 111 ? -7.812 -0.834 12.386 1.00 83.62 111 VAL A N 1
ATOM 914 C CA . VAL A 1 111 ? -8.660 -0.598 13.559 1.00 83.62 111 VAL A CA 1
ATOM 915 C C . VAL A 1 111 ? -8.134 0.574 14.382 1.00 83.62 111 VAL A C 1
ATOM 917 O O . VAL A 1 111 ? -8.914 1.442 14.758 1.00 83.62 111 VAL A O 1
ATOM 920 N N . GLY A 1 112 ? -6.819 0.665 14.608 1.00 85.88 112 GLY A N 1
ATOM 921 C CA . GLY A 1 112 ? -6.215 1.796 15.317 1.00 85.88 112 GLY A CA 1
ATOM 922 C C . GLY A 1 112 ? -6.453 3.144 14.634 1.00 85.88 112 GLY A C 1
ATOM 923 O O . GLY A 1 112 ? -6.603 4.153 15.317 1.00 85.88 112 GLY A O 1
ATOM 924 N N . THR A 1 113 ? -6.530 3.162 13.302 1.00 87.12 113 THR A N 1
ATOM 925 C CA . THR A 1 113 ? -6.764 4.378 12.509 1.00 87.12 113 THR A CA 1
ATOM 926 C C . THR A 1 113 ? -8.252 4.738 12.431 1.00 87.12 113 THR A C 1
ATOM 928 O O . THR A 1 113 ? -8.621 5.892 12.652 1.00 87.12 113 THR A O 1
ATOM 931 N N . ILE A 1 114 ? -9.127 3.756 12.192 1.00 87.44 114 ILE A N 1
ATOM 932 C CA . ILE A 1 114 ? -10.586 3.957 12.128 1.00 87.44 114 ILE A CA 1
ATOM 933 C C . ILE A 1 114 ? -11.142 4.343 13.502 1.00 87.44 114 ILE A C 1
ATOM 935 O O . ILE A 1 114 ? -11.952 5.260 13.615 1.00 87.44 114 ILE A O 1
ATOM 939 N N . LEU A 1 115 ? -10.682 3.687 14.568 1.00 87.94 115 LEU A N 1
ATOM 940 C CA . LEU A 1 115 ? -11.081 4.020 15.935 1.00 87.94 115 LEU A CA 1
ATOM 941 C C . LEU A 1 115 ? -10.296 5.196 16.518 1.00 87.94 115 LEU A C 1
ATOM 943 O O . LEU A 1 115 ? -10.544 5.551 17.667 1.00 87.94 115 LEU A O 1
ATOM 947 N N . ASP A 1 116 ? -9.383 5.808 15.760 1.00 88.88 116 ASP A N 1
ATOM 948 C CA . ASP A 1 116 ? -8.571 6.952 16.188 1.00 88.88 116 ASP A CA 1
ATOM 949 C C . ASP A 1 116 ? -7.948 6.743 17.583 1.00 88.88 116 ASP A C 1
ATOM 951 O O . ASP A 1 116 ? -8.137 7.533 18.507 1.00 88.88 116 ASP A O 1
ATOM 955 N N . ILE A 1 117 ? -7.279 5.600 17.759 1.00 86.75 117 ILE A N 1
ATOM 956 C CA . ILE A 1 117 ? -6.668 5.212 19.033 1.00 86.75 117 ILE A CA 1
ATOM 957 C C . ILE A 1 117 ? -5.312 5.903 19.148 1.00 86.75 117 ILE A C 1
ATOM 959 O O . ILE A 1 117 ? -4.431 5.715 18.300 1.00 86.75 117 ILE A O 1
ATOM 963 N N . GLU A 1 118 ? -5.123 6.661 20.224 1.00 83.44 118 GLU A N 1
ATOM 964 C CA . GLU A 1 118 ? -3.865 7.342 20.514 1.00 83.44 118 GLU A CA 1
ATOM 965 C C . GLU A 1 118 ? -2.680 6.358 20.510 1.00 83.44 118 GLU A C 1
ATOM 967 O O . GLU A 1 118 ? -2.758 5.239 21.022 1.00 83.44 118 GLU A O 1
ATOM 972 N N . GLY A 1 119 ? -1.591 6.740 19.839 1.00 84.06 119 GLY A N 1
ATOM 973 C CA . GLY A 1 119 ? -0.400 5.900 19.663 1.00 84.06 119 GLY A CA 1
ATOM 974 C C . GLY A 1 119 ? -0.529 4.765 18.634 1.00 84.06 119 GLY A C 1
ATOM 975 O O . GLY A 1 119 ? 0.492 4.198 18.241 1.00 84.06 119 GLY A O 1
ATOM 976 N N . LYS A 1 120 ? -1.738 4.444 18.149 1.00 84.31 120 LYS A N 1
ATOM 977 C CA . LYS A 1 120 ? -1.965 3.415 17.110 1.00 84.31 120 LYS A CA 1
ATOM 978 C C . LYS A 1 120 ? -2.448 3.989 15.774 1.00 84.31 120 LYS A C 1
ATOM 980 O O . LYS A 1 120 ? -2.163 3.394 14.734 1.00 84.31 120 LYS A O 1
ATOM 985 N N . THR A 1 121 ? -3.148 5.122 15.786 1.00 87.06 121 THR A N 1
ATOM 986 C CA . THR A 1 121 ? -3.640 5.792 14.573 1.00 87.06 121 THR A CA 1
ATOM 987 C C . THR A 1 121 ? -2.502 6.252 13.657 1.00 87.06 121 THR A C 1
ATOM 989 O O . THR A 1 121 ? -1.443 6.692 14.115 1.00 87.06 121 THR A O 1
ATOM 992 N N . LYS A 1 122 ? -2.711 6.148 12.340 1.00 87.69 122 LYS A N 1
ATOM 993 C CA . LYS A 1 122 ? -1.812 6.726 11.326 1.00 87.69 122 LYS A CA 1
ATOM 994 C C . LYS A 1 122 ? -2.144 8.173 10.974 1.00 87.69 122 LYS A C 1
ATOM 996 O O . LYS A 1 122 ? -1.291 8.858 10.412 1.00 87.69 122 LYS A O 1
ATOM 1001 N N . ASP A 1 123 ? -3.319 8.658 11.365 1.00 89.88 123 ASP A N 1
ATOM 1002 C CA . ASP A 1 123 ? -3.684 10.070 11.257 1.00 89.88 123 ASP A CA 1
ATOM 1003 C C . ASP A 1 123 ? -3.077 10.868 12.420 1.00 89.88 123 ASP A C 1
ATOM 1005 O O . ASP A 1 123 ? -3.708 11.129 13.443 1.00 89.88 123 ASP A O 1
ATOM 1009 N N . THR A 1 124 ? -1.798 11.208 12.280 1.00 91.75 124 THR A N 1
ATOM 1010 C CA . THR A 1 124 ? -1.037 11.965 13.283 1.00 91.75 124 THR A CA 1
ATOM 1011 C C . THR A 1 124 ? -0.946 13.446 12.916 1.00 91.75 124 THR A C 1
ATOM 1013 O O . THR A 1 124 ? -1.078 13.813 11.751 1.00 91.75 124 THR A O 1
ATOM 1016 N N . ILE A 1 125 ? -0.632 14.309 13.890 1.00 91.44 125 ILE A N 1
ATOM 1017 C CA . ILE A 1 125 ? -0.386 15.744 13.636 1.00 91.44 125 ILE A CA 1
ATOM 1018 C C . ILE A 1 125 ? 0.696 15.931 12.561 1.00 91.44 125 ILE A C 1
ATOM 1020 O O . ILE A 1 125 ? 0.518 16.722 11.643 1.00 91.44 125 ILE A O 1
ATOM 1024 N N . LYS A 1 126 ? 1.790 15.159 12.635 1.00 92.06 126 LYS A N 1
ATOM 1025 C CA . LYS A 1 126 ? 2.865 15.198 11.631 1.00 92.06 126 LYS A CA 1
ATOM 1026 C C . LYS A 1 126 ? 2.348 14.834 10.241 1.00 92.06 126 LYS A C 1
ATOM 1028 O O . LYS A 1 126 ? 2.582 15.585 9.306 1.00 92.06 126 LYS A O 1
ATOM 1033 N N . ALA A 1 127 ? 1.570 13.754 10.138 1.00 90.62 127 ALA A N 1
ATOM 1034 C CA . ALA A 1 127 ? 0.968 13.348 8.872 1.00 90.62 127 ALA A CA 1
ATOM 1035 C C . ALA A 1 127 ? 0.076 14.453 8.278 1.00 90.62 127 ALA A C 1
ATOM 1037 O O . ALA A 1 127 ? 0.103 14.670 7.072 1.00 90.62 127 ALA A O 1
ATOM 1038 N N . ARG A 1 128 ? -0.664 15.205 9.104 1.00 93.81 128 ARG A N 1
ATOM 1039 C CA . ARG A 1 128 ? -1.472 16.338 8.619 1.00 93.81 128 ARG A CA 1
ATOM 1040 C C . ARG A 1 128 ? -0.650 17.515 8.128 1.00 93.81 128 ARG A C 1
ATOM 1042 O O . ARG A 1 128 ? -0.991 18.087 7.098 1.00 93.81 128 ARG A O 1
ATOM 1049 N N . LEU A 1 129 ? 0.429 17.848 8.832 1.00 92.00 129 LEU A N 1
ATOM 1050 C CA . LEU A 1 129 ? 1.365 18.883 8.394 1.00 92.00 129 LEU A CA 1
ATOM 1051 C C . LEU A 1 129 ? 2.052 18.490 7.079 1.00 92.00 129 LEU A C 1
ATOM 1053 O O . LEU A 1 129 ? 2.229 19.338 6.208 1.00 92.00 129 LEU A O 1
ATOM 1057 N N . ASP A 1 130 ? 2.384 17.208 6.902 1.00 92.88 130 ASP A N 1
ATOM 1058 C CA . ASP A 1 130 ? 2.940 16.695 5.648 1.00 92.88 130 ASP A CA 1
ATOM 1059 C C . ASP A 1 130 ? 1.919 16.786 4.501 1.00 92.88 130 ASP A C 1
ATOM 1061 O O . ASP A 1 130 ? 2.262 17.268 3.422 1.00 92.88 130 ASP A O 1
ATOM 1065 N N . LEU A 1 131 ? 0.652 16.408 4.728 1.00 92.38 131 LEU A N 1
ATOM 1066 C CA . LEU A 1 131 ? -0.424 16.557 3.733 1.00 92.38 131 LEU A CA 1
ATOM 1067 C C . LEU A 1 131 ? -0.629 18.022 3.314 1.00 92.38 131 LEU A C 1
ATOM 1069 O O . LEU A 1 131 ? -0.811 18.302 2.127 1.00 92.38 131 LEU A O 1
ATOM 1073 N N . GLU A 1 132 ? -0.573 18.947 4.275 1.00 93.38 132 GLU A N 1
ATOM 1074 C CA . GLU A 1 132 ? -0.660 20.390 4.036 1.00 93.38 132 GLU A CA 1
ATOM 1075 C C . GLU A 1 132 ? 0.536 20.892 3.222 1.00 93.38 132 GLU A C 1
ATOM 1077 O O . GLU A 1 132 ? 0.354 21.525 2.181 1.00 93.38 132 GLU A O 1
ATOM 1082 N N . ARG A 1 133 ? 1.759 20.520 3.618 1.00 93.62 133 ARG A N 1
ATOM 1083 C CA . ARG A 1 133 ? 2.995 20.861 2.897 1.00 93.62 133 ARG A CA 1
ATOM 1084 C C . ARG A 1 133 ? 3.002 20.330 1.464 1.00 93.62 133 ARG A C 1
ATOM 1086 O O . ARG A 1 133 ? 3.526 20.987 0.569 1.00 93.62 133 ARG A O 1
ATOM 1093 N N . MET A 1 134 ? 2.446 19.141 1.251 1.00 91.69 134 MET A N 1
ATOM 1094 C CA . MET A 1 134 ? 2.335 18.513 -0.065 1.00 91.69 134 MET A CA 1
ATOM 1095 C C . MET A 1 134 ? 1.168 19.062 -0.900 1.00 91.69 134 MET A C 1
ATOM 1097 O O . MET A 1 134 ? 1.047 18.704 -2.069 1.00 91.69 134 MET A O 1
ATOM 1101 N N . GLY A 1 135 ? 0.296 19.903 -0.333 1.00 89.94 135 GLY A N 1
ATOM 1102 C CA . GLY A 1 135 ? -0.837 20.483 -1.054 1.00 89.94 135 GLY A CA 1
ATOM 1103 C C . GLY A 1 135 ? -1.956 19.486 -1.388 1.00 89.94 135 GLY A C 1
ATOM 1104 O O . GLY A 1 135 ? -2.773 19.757 -2.269 1.00 89.94 135 GLY A O 1
ATOM 1105 N N . ILE A 1 136 ? -2.024 18.339 -0.702 1.00 87.75 136 ILE A N 1
ATOM 1106 C CA . ILE A 1 136 ? -2.984 17.258 -0.984 1.00 87.75 136 ILE A CA 1
ATOM 1107 C C . ILE A 1 136 ? -3.956 17.044 0.182 1.00 87.75 136 ILE A C 1
ATOM 1109 O O . ILE A 1 136 ? -3.646 17.336 1.331 1.00 87.75 136 ILE A O 1
ATOM 1113 N N . ARG A 1 137 ? -5.152 16.506 -0.105 1.00 85.94 137 ARG A N 1
ATOM 1114 C CA . ARG A 1 137 ? -6.172 16.142 0.907 1.00 85.94 137 ARG A CA 1
ATOM 1115 C C . ARG A 1 137 ? -6.540 17.291 1.867 1.00 85.94 137 ARG A C 1
ATOM 1117 O O . ARG A 1 137 ? -6.571 17.094 3.075 1.00 85.94 137 ARG A O 1
ATOM 1124 N N . ARG A 1 138 ? -6.908 18.459 1.321 1.00 89.44 138 ARG A N 1
ATOM 1125 C CA . ARG A 1 138 ? -7.328 19.664 2.075 1.00 89.44 138 ARG A CA 1
ATOM 1126 C C . ARG A 1 138 ? -8.277 19.412 3.253 1.00 89.44 138 ARG A C 1
ATOM 1128 O O . ARG A 1 138 ? -8.105 20.005 4.307 1.00 89.44 138 ARG A O 1
ATOM 1135 N N . GLY A 1 139 ? -9.236 18.496 3.107 1.00 88.56 139 GLY A N 1
ATOM 1136 C CA . GLY A 1 139 ? -10.173 18.140 4.183 1.00 88.56 139 GLY A CA 1
ATOM 1137 C C . GLY A 1 139 ? -9.552 17.431 5.398 1.00 88.56 139 GLY A C 1
ATOM 1138 O O . GLY A 1 139 ? -10.255 17.189 6.370 1.00 88.56 139 GLY A O 1
ATOM 1139 N N . LEU A 1 140 ? -8.267 17.071 5.350 1.00 91.00 140 LEU A N 1
ATOM 1140 C CA . LEU A 1 140 ? -7.515 16.464 6.454 1.00 91.00 140 LEU A CA 1
ATOM 1141 C C . LEU A 1 140 ? -6.450 17.403 7.028 1.00 91.00 140 LEU A C 1
ATOM 1143 O O . LEU A 1 140 ? -5.608 16.957 7.800 1.00 91.00 140 LEU A O 1
ATOM 1147 N N . TRP A 1 141 ? -6.428 18.677 6.641 1.00 93.44 141 TRP A N 1
ATOM 1148 C CA . TRP A 1 141 ? -5.447 19.623 7.169 1.00 93.44 141 TRP A CA 1
ATOM 1149 C C . TRP A 1 141 ? -5.734 19.972 8.635 1.00 93.44 141 TRP A C 1
ATOM 1151 O O . TRP A 1 141 ? -6.750 19.576 9.217 1.00 93.44 141 TRP A O 1
ATOM 1161 N N . MET A 1 142 ? -4.793 20.672 9.268 1.00 91.25 142 MET A N 1
ATOM 1162 C CA . MET A 1 142 ? -5.000 21.192 10.617 1.00 91.25 142 MET A CA 1
ATOM 1163 C C . MET A 1 142 ? -6.066 22.288 10.586 1.00 91.25 142 MET A C 1
ATOM 1165 O O . MET A 1 142 ? -5.993 23.206 9.770 1.00 91.25 142 MET A O 1
ATOM 1169 N N . ASN A 1 143 ? -7.038 22.207 11.492 1.00 87.50 143 ASN A N 1
ATOM 1170 C CA . ASN A 1 143 ? -8.036 23.254 11.661 1.00 87.50 143 ASN A CA 1
ATOM 1171 C C . ASN A 1 143 ? -7.406 24.412 12.451 1.00 87.50 143 ASN A C 1
ATOM 1173 O O . ASN A 1 143 ? -6.814 24.182 13.509 1.00 87.50 143 ASN A O 1
ATOM 1177 N N . ARG A 1 144 ? -7.513 25.638 11.924 1.00 86.12 144 ARG A N 1
ATOM 1178 C CA . ARG A 1 144 ? -6.957 26.874 12.506 1.00 86.12 144 ARG A CA 1
ATOM 1179 C C . ARG A 1 144 ? -8.036 27.898 12.882 1.00 86.12 144 ARG A C 1
ATOM 1181 O O . ARG A 1 144 ? -7.714 29.057 13.105 1.00 86.12 144 ARG A O 1
ATOM 1188 N N . ASP A 1 145 ? -9.293 27.471 12.969 1.00 77.94 145 ASP A N 1
ATOM 1189 C CA . ASP A 1 145 ? -10.439 28.330 13.291 1.00 77.94 145 ASP A CA 1
ATOM 1190 C C . ASP A 1 145 ? -10.441 28.781 14.765 1.00 77.94 145 ASP A C 1
ATOM 1192 O O . ASP A 1 145 ? -11.184 29.680 15.148 1.00 77.94 145 ASP A O 1
ATOM 1196 N N . SER A 1 146 ? -9.609 28.161 15.609 1.00 70.62 146 SER A N 1
ATOM 1197 C CA . SER A 1 146 ? -9.386 28.529 17.010 1.00 70.62 146 SER A CA 1
ATOM 1198 C C . SER A 1 146 ? -7.943 28.977 17.252 1.00 70.62 146 SER A C 1
ATOM 1200 O O . SER A 1 146 ? -7.047 28.553 16.525 1.00 70.62 146 SER A O 1
ATOM 1202 N N . ASP A 1 147 ? -7.700 29.720 18.343 1.00 74.69 147 ASP A N 1
ATOM 1203 C CA . ASP A 1 147 ? -6.369 30.196 18.791 1.00 74.69 147 ASP A CA 1
ATOM 1204 C C . ASP A 1 147 ? -5.269 29.120 18.797 1.00 74.69 147 ASP A C 1
ATOM 1206 O O . ASP A 1 147 ? -4.076 29.421 18.763 1.00 74.69 147 ASP A O 1
ATOM 1210 N N . LYS A 1 148 ? -5.658 27.842 18.849 1.00 77.56 148 LYS A N 1
ATOM 1211 C CA . LYS A 1 148 ? -4.759 26.702 18.689 1.00 77.56 148 LYS A CA 1
ATOM 1212 C C . LYS A 1 148 ? -5.156 25.879 17.473 1.00 77.56 148 LYS A C 1
ATOM 1214 O O . LYS A 1 148 ? -6.313 25.484 17.332 1.00 77.56 148 LYS A O 1
ATOM 1219 N N . ALA A 1 149 ? -4.159 25.553 16.653 1.00 81.94 149 ALA A N 1
ATOM 1220 C CA . ALA A 1 149 ? -4.314 24.591 15.576 1.00 81.94 149 ALA A CA 1
ATOM 1221 C C . ALA A 1 149 ? -4.673 23.218 16.159 1.00 81.94 149 ALA A C 1
ATOM 1223 O O . ALA A 1 149 ? -3.951 22.693 17.014 1.00 81.94 149 ALA A O 1
ATOM 1224 N N . ARG A 1 150 ? -5.774 22.625 15.695 1.00 85.31 150 ARG A N 1
ATOM 1225 C CA . ARG A 1 150 ? -6.264 21.335 16.192 1.00 85.31 150 ARG A CA 1
ATOM 1226 C C . ARG A 1 150 ? -6.416 20.305 15.082 1.00 85.31 150 ARG A C 1
ATOM 1228 O O . ARG A 1 150 ? -6.656 20.621 13.916 1.00 85.31 150 ARG A O 1
ATOM 1235 N N . ARG A 1 151 ? -6.279 19.043 15.478 1.00 89.88 151 ARG A N 1
ATOM 1236 C CA . ARG A 1 151 ? -6.537 17.885 14.629 1.00 89.88 151 ARG A CA 1
ATOM 1237 C C . ARG A 1 151 ? -8.006 17.487 14.769 1.00 89.88 151 ARG A C 1
ATOM 1239 O O . ARG A 1 151 ? -8.354 16.800 15.725 1.00 89.88 151 ARG A O 1
ATOM 1246 N N . ASP A 1 152 ? -8.847 17.904 13.828 1.00 88.44 152 ASP A N 1
ATOM 1247 C CA . ASP A 1 152 ? -10.242 17.442 13.765 1.00 88.44 152 ASP A CA 1
ATOM 1248 C C . ASP A 1 152 ? -10.306 15.945 13.456 1.00 88.44 152 ASP A C 1
ATOM 1250 O O . ASP A 1 152 ? -9.368 15.397 12.898 1.00 88.44 152 ASP A O 1
ATOM 1254 N N . LEU A 1 153 ? -11.394 15.252 13.771 1.00 88.31 153 LEU A N 1
ATOM 1255 C CA . LEU A 1 153 ? -11.515 13.833 13.431 1.00 88.31 153 LEU A CA 1
ATOM 1256 C C . LEU A 1 153 ? -11.533 13.638 11.900 1.00 88.31 153 LEU A C 1
ATOM 1258 O O . LEU A 1 153 ? -12.249 14.345 11.193 1.00 88.31 153 LEU A O 1
ATOM 1262 N N . ALA A 1 154 ? -10.749 12.691 11.377 1.00 88.94 154 ALA A N 1
ATOM 1263 C CA . ALA A 1 154 ? -10.743 12.394 9.945 1.00 88.94 154 ALA A CA 1
ATOM 1264 C C . ALA A 1 154 ? -12.076 11.776 9.482 1.00 88.94 154 ALA A C 1
ATOM 1266 O O . ALA A 1 154 ? -12.743 11.080 10.242 1.00 88.94 154 ALA A O 1
ATOM 1267 N N . PHE A 1 155 ? -12.437 11.958 8.206 1.00 87.44 155 PHE A N 1
ATOM 1268 C CA . PHE A 1 155 ? -13.705 11.452 7.649 1.00 87.44 155 PHE A CA 1
ATOM 1269 C C . PHE A 1 155 ? -13.845 9.920 7.686 1.00 87.44 155 PHE A C 1
ATOM 1271 O O . PHE A 1 155 ? -14.955 9.400 7.644 1.00 87.44 155 PHE A O 1
ATOM 1278 N N . PHE A 1 156 ? -12.724 9.198 7.728 1.00 83.00 156 PHE A N 1
ATOM 1279 C CA . PHE A 1 156 ? -12.679 7.737 7.833 1.00 83.00 156 PHE A CA 1
ATOM 1280 C C . PHE A 1 156 ? -12.633 7.245 9.285 1.00 83.00 156 PHE A C 1
ATOM 1282 O O . PHE A 1 156 ? -12.692 6.039 9.525 1.00 83.00 156 PHE A O 1
ATOM 1289 N N . SER A 1 157 ? -12.482 8.153 10.250 1.00 87.88 157 SER A N 1
ATOM 1290 C CA . SER A 1 157 ? -12.460 7.809 11.664 1.00 87.88 157 SER A CA 1
ATOM 1291 C C . SER A 1 157 ? -13.874 7.864 12.238 1.00 87.88 157 SER A C 1
ATOM 1293 O O . SER A 1 157 ? -14.650 8.779 11.968 1.00 87.88 157 SER A O 1
ATOM 1295 N N . MET A 1 158 ? -14.214 6.871 13.053 1.00 88.31 158 MET A N 1
ATOM 1296 C CA . MET A 1 158 ? -15.527 6.763 13.680 1.00 88.31 158 MET A CA 1
ATOM 1297 C C . MET A 1 158 ? -15.727 7.863 14.717 1.00 88.31 158 MET A C 1
ATOM 1299 O O . MET A 1 158 ? -14.836 8.138 15.528 1.00 88.31 158 MET A O 1
ATOM 1303 N N . LYS A 1 159 ? -16.921 8.457 14.746 1.00 87.81 159 LYS A N 1
ATOM 1304 C CA . LYS A 1 159 ? -17.297 9.391 15.812 1.00 87.81 159 LYS A CA 1
ATOM 1305 C C . LYS A 1 159 ? -17.419 8.640 17.143 1.00 87.81 159 LYS A C 1
ATOM 1307 O O . LYS A 1 159 ? -17.642 7.431 17.140 1.00 87.81 159 LYS A O 1
ATOM 1312 N N . PRO A 1 160 ? -17.325 9.324 18.296 1.00 85.94 160 PRO A N 1
ATOM 1313 C CA . PRO A 1 160 ? -17.392 8.665 19.603 1.00 85.94 160 PRO A CA 1
ATOM 1314 C C . PRO A 1 160 ? -18.614 7.751 19.801 1.00 85.94 160 PRO A C 1
ATOM 1316 O O . PRO A 1 160 ? -18.477 6.673 20.373 1.00 85.94 160 PRO A O 1
ATOM 1319 N N . ASN A 1 161 ? -19.787 8.139 19.290 1.00 86.25 161 ASN A N 1
ATOM 1320 C CA . ASN A 1 161 ? -20.991 7.304 19.359 1.00 86.25 161 ASN A CA 1
ATOM 1321 C C . ASN A 1 161 ? -20.891 6.074 18.443 1.00 86.25 161 ASN A C 1
ATOM 1323 O O . ASN A 1 161 ? -21.173 4.963 18.884 1.00 86.25 161 ASN A O 1
ATOM 1327 N N . ASP A 1 162 ? -20.404 6.255 17.214 1.00 86.44 162 ASP A N 1
ATOM 1328 C CA . ASP A 1 162 ? -20.236 5.171 16.239 1.00 86.44 162 ASP A CA 1
ATOM 1329 C C . ASP A 1 162 ? -19.215 4.133 16.726 1.00 86.44 162 ASP A C 1
ATOM 1331 O O . ASP A 1 162 ? -19.422 2.935 16.547 1.00 86.44 162 ASP A O 1
ATOM 1335 N N . LYS A 1 163 ? -18.145 4.569 17.413 1.00 87.50 163 LYS A N 1
ATOM 1336 C CA . LYS A 1 163 ? -17.165 3.664 18.042 1.00 87.50 163 LYS A CA 1
ATOM 1337 C C . LYS A 1 163 ? -17.837 2.733 19.052 1.00 87.50 163 LYS A C 1
ATOM 1339 O O . LYS A 1 163 ? -17.558 1.536 19.056 1.00 87.50 163 LYS A O 1
ATOM 1344 N N . LYS A 1 164 ? -18.722 3.267 19.903 1.00 86.06 164 LYS A N 1
ATOM 1345 C CA . LYS A 1 164 ? -19.432 2.473 20.918 1.00 86.06 164 LYS A CA 1
ATOM 1346 C C . LYS A 1 164 ? -20.352 1.444 20.273 1.00 86.06 164 LYS A C 1
ATOM 1348 O O . LYS A 1 164 ? -20.311 0.281 20.660 1.00 86.06 164 LYS A O 1
ATOM 1353 N N . GLU A 1 165 ? -21.139 1.850 19.281 1.00 86.88 165 GLU A N 1
ATOM 1354 C CA . GLU A 1 165 ? -22.036 0.939 18.560 1.00 86.88 165 GLU A CA 1
ATOM 1355 C C . GLU A 1 165 ? -21.261 -0.135 17.787 1.00 86.88 165 GLU A C 1
ATOM 1357 O O . GLU A 1 165 ? -21.608 -1.314 17.849 1.00 86.88 165 GLU A O 1
ATOM 1362 N N . PHE A 1 166 ? -20.148 0.234 17.150 1.00 86.19 166 PHE A N 1
ATOM 1363 C CA . PHE A 1 166 ? -19.269 -0.720 16.481 1.00 86.19 166 PHE A CA 1
ATOM 1364 C C . PHE A 1 166 ? -18.703 -1.763 17.454 1.00 86.19 166 PHE A C 1
ATOM 1366 O O . PHE A 1 166 ? -18.759 -2.960 17.179 1.00 86.19 166 PHE A O 1
ATOM 1373 N N . LEU A 1 167 ? -18.197 -1.343 18.616 1.00 85.50 167 LEU A N 1
ATOM 1374 C CA . LEU A 1 167 ? -17.636 -2.272 19.601 1.00 85.50 167 LEU A CA 1
ATOM 1375 C C . LEU A 1 167 ? -18.714 -3.146 20.252 1.00 85.50 167 LEU A C 1
ATOM 1377 O O . LEU A 1 167 ? -18.468 -4.332 20.470 1.00 85.50 167 LEU A O 1
ATOM 1381 N N . LYS A 1 168 ? -19.922 -2.614 20.488 1.00 87.00 168 LYS A N 1
ATOM 1382 C CA . LYS A 1 168 ? -21.078 -3.425 20.905 1.00 87.00 168 LYS A CA 1
ATOM 1383 C C . LYS A 1 168 ? -21.407 -4.488 19.862 1.00 87.00 168 LYS A C 1
ATOM 1385 O O . LYS A 1 168 ? -21.551 -5.656 20.218 1.00 87.00 168 LYS A O 1
ATOM 1390 N N . PHE A 1 169 ? -21.461 -4.112 18.583 1.00 86.56 169 PHE A N 1
ATOM 1391 C CA . PHE A 1 169 ? -21.675 -5.062 17.496 1.00 86.56 169 PHE A CA 1
ATOM 1392 C C . PHE A 1 169 ? -20.610 -6.162 17.511 1.00 86.56 169 PHE A C 1
ATOM 1394 O O . PHE A 1 169 ? -20.971 -7.334 17.583 1.00 86.56 169 PHE A O 1
ATOM 1401 N N . VAL A 1 170 ? -19.320 -5.809 17.548 1.00 83.81 170 VAL A N 1
ATOM 1402 C CA . VAL A 1 170 ? -18.226 -6.798 17.589 1.00 83.81 170 VAL A CA 1
ATOM 1403 C C . VAL A 1 170 ? -18.350 -7.709 18.814 1.00 83.81 170 VAL A C 1
ATOM 1405 O O . VAL A 1 170 ? -18.188 -8.918 18.684 1.00 83.81 170 VAL A O 1
ATOM 1408 N N . SER A 1 171 ? -18.721 -7.167 19.980 1.00 83.69 171 SER A N 1
ATOM 1409 C CA . 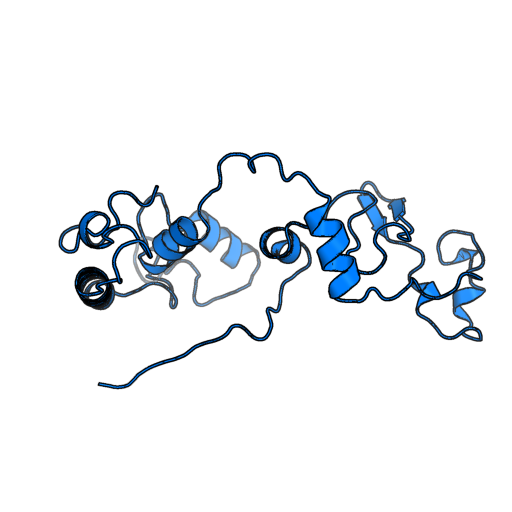SER A 1 171 ? -18.946 -7.960 21.199 1.00 83.69 171 SER A CA 1
ATOM 1410 C C . SER A 1 171 ? -20.154 -8.905 21.119 1.00 83.69 171 SER A C 1
ATOM 1412 O O . SER A 1 171 ? -20.259 -9.849 21.897 1.00 83.69 171 SER A O 1
ATOM 1414 N N . SER A 1 172 ? -21.072 -8.675 20.179 1.00 83.75 172 SER A N 1
ATOM 1415 C CA . SER A 1 172 ? -22.231 -9.544 19.958 1.00 83.75 172 SER A CA 1
ATOM 1416 C C . SER A 1 172 ? -21.964 -10.672 18.955 1.00 83.75 172 SER A C 1
ATOM 1418 O O . SER A 1 172 ? -22.743 -11.625 18.888 1.00 83.75 172 SER A O 1
ATOM 1420 N N . VAL A 1 173 ? -20.872 -10.590 18.183 1.00 83.44 173 VAL A N 1
ATOM 1421 C CA . VAL A 1 173 ? -20.538 -11.594 17.166 1.00 83.44 173 VAL A CA 1
ATOM 1422 C C . VAL A 1 173 ? -20.103 -12.895 17.837 1.00 83.44 173 VAL A C 1
ATOM 1424 O O . VAL A 1 173 ? -19.172 -12.923 18.641 1.00 83.44 173 VAL A O 1
ATOM 1427 N N . LYS A 1 174 ? -20.765 -13.993 17.465 1.00 81.50 174 LYS A N 1
ATOM 1428 C CA . LYS A 1 174 ? -20.400 -15.354 17.863 1.00 81.50 174 LYS A CA 1
ATOM 1429 C C . LYS A 1 174 ? -19.924 -16.123 16.639 1.00 81.50 174 LYS A C 1
ATOM 1431 O O . LYS A 1 174 ? -20.563 -16.075 15.591 1.00 81.50 174 LYS A O 1
ATOM 1436 N N . PHE A 1 175 ? -18.822 -16.842 16.795 1.00 73.25 175 PHE A N 1
ATOM 1437 C CA . PHE A 1 175 ? -18.297 -17.756 15.788 1.00 73.25 175 PHE A CA 1
ATOM 1438 C C . PHE A 1 175 ? -18.588 -19.198 16.206 1.00 73.25 175 PHE A C 1
ATOM 1440 O O . PHE A 1 175 ? -18.787 -19.474 17.390 1.00 73.25 175 PHE A O 1
ATOM 1447 N N . LEU A 1 176 ? -18.638 -20.103 15.226 1.00 74.56 176 LEU A N 1
ATOM 1448 C CA . LEU A 1 176 ? -18.653 -21.538 15.498 1.00 74.56 176 LEU A CA 1
ATOM 1449 C C . LEU A 1 176 ? -17.344 -21.943 16.181 1.00 74.56 176 LEU A C 1
ATOM 1451 O O . LEU A 1 176 ? -16.297 -21.330 15.948 1.00 74.56 176 LEU A O 1
ATOM 1455 N N . ASP A 1 177 ? -17.423 -22.974 17.016 1.00 64.88 177 ASP A N 1
ATOM 1456 C CA . ASP A 1 177 ? -16.260 -23.482 17.733 1.00 64.88 177 ASP A CA 1
ATOM 1457 C C . ASP A 1 177 ? -15.161 -23.921 16.749 1.00 64.88 177 ASP A C 1
ATOM 1459 O O . ASP A 1 177 ? -15.445 -24.496 15.696 1.00 64.88 177 ASP A O 1
ATOM 1463 N N . GLY A 1 178 ? -13.912 -23.570 17.056 1.00 70.12 178 GLY A N 1
ATOM 1464 C CA . GLY A 1 178 ? -12.751 -23.820 16.193 1.00 70.12 178 GLY A CA 1
ATOM 1465 C C . GLY A 1 178 ? -12.520 -22.839 15.030 1.00 70.12 178 GLY A C 1
ATOM 1466 O O . GLY A 1 178 ? -11.470 -22.923 14.398 1.00 70.12 178 GLY A O 1
ATOM 1467 N N . TYR A 1 179 ? -13.428 -21.891 14.743 1.00 64.81 179 TYR A N 1
ATOM 1468 C CA . TYR A 1 179 ? -13.233 -20.923 13.644 1.00 64.81 179 TYR A CA 1
ATOM 1469 C C . TYR A 1 179 ? -12.463 -19.664 14.066 1.00 64.81 179 TYR A C 1
ATOM 1471 O O . TYR A 1 179 ? -11.609 -19.169 13.333 1.00 64.81 179 TYR A O 1
ATOM 1479 N N . ALA A 1 180 ? -12.777 -19.119 15.242 1.00 62.69 180 ALA A N 1
ATOM 1480 C CA . ALA A 1 180 ? -12.119 -17.929 15.768 1.00 62.69 180 ALA A CA 1
ATOM 1481 C C . ALA A 1 180 ? -12.167 -17.900 17.298 1.00 62.69 180 ALA A C 1
ATOM 1483 O O . ALA A 1 180 ? -13.151 -18.313 17.914 1.00 62.69 180 ALA A O 1
ATOM 1484 N N . SER A 1 181 ? -11.118 -17.347 17.907 1.00 69.38 181 SER A N 1
ATOM 1485 C CA . SER A 1 181 ? -11.091 -17.039 19.337 1.00 69.38 181 SER A CA 1
ATOM 1486 C C . SER A 1 181 ? -12.223 -16.080 19.715 1.00 69.38 181 SER A C 1
ATOM 1488 O O . SER A 1 181 ? -12.650 -15.248 18.914 1.00 69.38 181 SER A O 1
ATOM 1490 N N . ASN A 1 182 ? -12.699 -16.170 20.960 1.00 73.88 182 ASN A N 1
ATOM 1491 C CA . ASN A 1 182 ? -13.798 -15.346 21.460 1.00 73.88 182 ASN A CA 1
ATOM 1492 C C . ASN A 1 182 ? -13.434 -13.847 21.449 1.00 73.88 182 ASN A C 1
ATOM 1494 O O . ASN A 1 182 ? -12.819 -13.334 22.389 1.00 73.88 182 ASN A O 1
ATOM 1498 N N . ILE A 1 183 ? -13.850 -13.154 20.385 1.00 74.62 183 ILE A N 1
ATOM 1499 C CA . ILE A 1 183 ? -13.496 -11.761 20.089 1.00 74.62 183 ILE A CA 1
ATOM 1500 C C . ILE A 1 183 ? -13.982 -10.778 21.159 1.00 74.62 183 ILE A C 1
ATOM 1502 O O . ILE A 1 183 ? -13.411 -9.700 21.310 1.00 74.62 183 ILE A O 1
ATOM 1506 N N . VAL A 1 184 ? -14.983 -11.169 21.957 1.00 78.38 184 VAL A N 1
ATOM 1507 C CA . VAL A 1 184 ? -15.499 -10.382 23.086 1.00 78.38 184 VAL A CA 1
ATOM 1508 C C . VAL A 1 184 ? -14.393 -10.066 24.091 1.00 78.38 184 VAL A C 1
ATOM 1510 O O . VAL A 1 184 ? -14.355 -8.969 24.638 1.00 78.38 184 VAL A O 1
ATOM 1513 N N . ARG A 1 185 ? -13.440 -10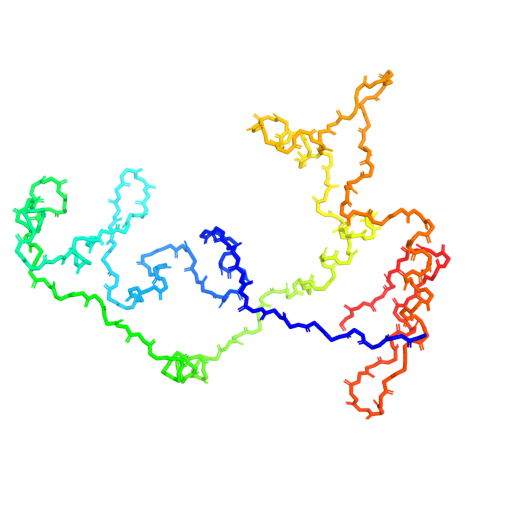.988 24.291 1.00 79.31 185 ARG A N 1
ATOM 1514 C CA . ARG A 1 185 ? -12.312 -10.793 25.221 1.00 79.31 185 ARG A CA 1
ATOM 1515 C C . ARG A 1 185 ? -11.334 -9.714 24.745 1.00 79.31 185 ARG A C 1
ATOM 1517 O O . ARG A 1 185 ? -10.603 -9.151 25.556 1.00 79.31 185 ARG A O 1
ATOM 1524 N N . CYS A 1 186 ? -11.339 -9.415 23.449 1.00 76.25 186 CYS A N 1
ATOM 1525 C CA . CYS A 1 186 ? -10.461 -8.435 22.823 1.00 76.25 186 CYS A CA 1
ATOM 1526 C C . CYS A 1 186 ? -11.087 -7.033 22.764 1.00 76.25 186 CYS A C 1
ATOM 1528 O O . CYS A 1 186 ? -10.419 -6.107 22.307 1.00 76.25 186 CYS A O 1
ATOM 1530 N N . VAL A 1 187 ? -12.346 -6.858 23.184 1.00 80.69 187 VAL A N 1
ATOM 1531 C CA . VAL A 1 187 ? -13.109 -5.608 23.051 1.00 80.69 187 VAL A CA 1
ATOM 1532 C C . VAL A 1 187 ? -13.328 -4.955 24.414 1.00 80.69 187 VAL A C 1
ATOM 1534 O O . VAL A 1 187 ? -13.862 -5.569 25.331 1.00 80.69 187 VAL A O 1
ATOM 1537 N N . ASN A 1 188 ? -12.995 -3.668 24.527 1.00 79.50 188 ASN A N 1
ATOM 1538 C CA . ASN A 1 188 ? -13.383 -2.824 25.652 1.00 79.50 188 ASN A CA 1
ATOM 1539 C C . ASN A 1 188 ? -14.289 -1.691 25.147 1.00 79.50 188 ASN A C 1
ATOM 1541 O O . ASN A 1 188 ? -13.813 -0.709 24.568 1.00 79.50 188 ASN A O 1
ATOM 1545 N N . VAL A 1 189 ? -15.598 -1.850 25.364 1.00 76.12 189 VAL A N 1
ATOM 1546 C CA . VAL A 1 189 ? -16.632 -0.901 24.920 1.00 76.12 189 VAL A CA 1
ATOM 1547 C C . VAL A 1 189 ? -16.505 0.436 25.658 1.00 76.12 189 VAL A C 1
ATOM 1549 O O . VAL A 1 189 ? -16.527 1.489 25.019 1.00 76.12 189 VAL A O 1
ATOM 1552 N N . ASP A 1 190 ? -16.287 0.408 26.974 1.00 72.50 190 ASP A N 1
ATOM 1553 C CA . ASP A 1 190 ? -16.192 1.616 27.806 1.00 72.50 190 ASP A CA 1
ATOM 1554 C C . ASP A 1 190 ? -14.926 2.422 27.500 1.00 72.50 190 ASP A C 1
ATOM 1556 O O . ASP A 1 190 ? -14.956 3.646 27.383 1.00 72.50 190 ASP A O 1
ATOM 1560 N N . GLY A 1 191 ? -13.817 1.721 27.266 1.00 69.81 191 GLY A N 1
ATOM 1561 C CA . GLY A 1 191 ? -12.547 2.293 26.823 1.00 69.81 191 GLY A CA 1
ATOM 1562 C C . GLY A 1 191 ? -12.480 2.599 25.324 1.00 69.81 191 GLY A C 1
ATOM 1563 O O . GLY A 1 191 ? -11.438 3.065 24.864 1.00 69.81 191 GLY A O 1
ATOM 1564 N N . SER A 1 192 ? -13.545 2.311 24.564 1.00 72.88 192 SER A N 1
ATOM 1565 C CA . SER A 1 192 ? -13.648 2.503 23.109 1.00 72.88 192 SER A CA 1
ATOM 1566 C C . SER A 1 192 ? -12.449 1.958 22.312 1.00 72.88 192 SER A C 1
ATOM 1568 O O . SER A 1 192 ? -11.989 2.583 21.352 1.00 72.88 192 SER A O 1
ATOM 1570 N N . LYS A 1 193 ? -11.911 0.799 22.716 1.00 74.81 193 LYS A N 1
ATOM 1571 C CA . LYS A 1 193 ? -10.675 0.231 22.152 1.00 74.81 193 LYS A CA 1
ATOM 1572 C C . LYS A 1 193 ? -10.661 -1.295 22.176 1.00 74.81 193 LYS A C 1
ATOM 1574 O O . LYS A 1 193 ? -11.377 -1.922 22.949 1.00 74.81 193 LYS A O 1
ATOM 1579 N N . PHE A 1 194 ? -9.767 -1.883 21.386 1.00 75.94 194 PHE A N 1
ATOM 1580 C CA . PHE A 1 194 ? -9.401 -3.293 21.516 1.00 75.94 194 PHE A CA 1
ATOM 1581 C C . PHE A 1 194 ? -8.239 -3.457 22.505 1.00 75.94 194 PHE A C 1
ATOM 1583 O O . PHE A 1 194 ? -7.267 -2.693 22.448 1.00 75.94 194 PHE A O 1
ATOM 1590 N N . THR A 1 195 ? -8.351 -4.419 23.420 1.00 66.81 195 THR A N 1
ATOM 1591 C CA . THR A 1 195 ? -7.416 -4.634 24.537 1.00 66.81 195 THR A CA 1
ATOM 1592 C C . THR A 1 195 ? -6.193 -5.439 24.130 1.00 66.81 195 THR A C 1
ATOM 1594 O O . THR A 1 195 ? -5.094 -5.003 24.439 1.00 66.81 195 THR A O 1
ATOM 1597 N N . GLU A 1 196 ? -6.349 -6.505 23.351 1.00 58.19 196 GLU A N 1
ATOM 1598 C CA . GLU A 1 196 ? -5.244 -7.294 22.799 1.00 58.19 196 GLU A CA 1
ATOM 1599 C C . GLU A 1 196 ? -5.769 -8.125 21.625 1.00 58.19 196 GLU A C 1
ATOM 1601 O O . GLU A 1 196 ? -6.698 -8.912 21.766 1.00 58.19 196 GLU A O 1
ATOM 1606 N N . LEU A 1 197 ? -5.202 -7.893 20.446 1.00 51.62 197 LEU A N 1
ATOM 1607 C CA . LEU A 1 197 ? -5.434 -8.669 19.230 1.00 51.62 197 LEU A CA 1
ATOM 1608 C C . LEU A 1 197 ? -4.070 -9.255 18.867 1.00 51.62 197 LEU A C 1
ATOM 1610 O O . LEU A 1 197 ? -3.352 -8.679 18.039 1.00 51.62 197 LEU A O 1
ATOM 1614 N N . SER A 1 198 ? -3.664 -10.274 19.629 1.00 38.31 198 SER A N 1
ATOM 1615 C CA . SER A 1 198 ? -2.469 -11.081 19.366 1.00 38.31 198 SER A CA 1
ATOM 1616 C C . SER A 1 198 ? -2.738 -12.029 18.212 1.00 38.31 198 SER A C 1
ATOM 1618 O O . SER A 1 198 ? -3.750 -12.760 18.323 1.00 38.31 198 SER A O 1
#

InterPro domains:
  IPR004242 Transposon, En/Spm-like [PF02992] (1-94)

Radius of gyration: 23.95 Å; chains: 1; bounding box: 54×54×64 Å

Sequence (198 aa):
MFTLRAAVMWTVNDFSAYAMVSGWSTKGYMACPVCKEDVTSGWHAGKVCYLGHQRWLPWDHEWREKDKEFDGNTERRLRPREWSGDEILEQLNRLDFAPFGKTKNVFNTLVGTILDIEGKTKDTIKARLDLERMGIRRGLWMNRDSDKARRDLAFFSMKPNDKKEFLKFVSSVKFLDGYASNIVRCVNVDGSKFTELS

Foldseek 3Di:
DDDDDDDDPDDDDDLVVCCVVVVADCADQQNDPFQGVNWDWDQDPNGIDTFLPCLVPDQPDPVLCPLVVGVNDRRPDHRRDGDDPVRVVVVVVPDPPDPDPPCPPVVQLLQCQQQVPPPRHPLDLVVQVVCVVVVHDVVQHFDPPDPDTHGDRDPSHDDLVRLLVVLVVQLPDDDDPPPDDNCVQQGDSVVSGGDDDD

pLDDT: mean 80.67, std 11.0, range [38.31, 93.81]